Protein AF-A0A419F6Q0-F1 (afdb_monomer_lite)

pLDDT: mean 76.28, std 15.0, range [39.88, 94.94]

Radius of gyration: 23.3 Å; chains: 1; bounding box: 43×56×60 Å

Secondary structure (DSSP, 8-state):
-TTTHHHH--BTTBTTHHHHHHHTT-SSPP-SHHHHHHHHHHHHHHHHHHHHHHHHHHH-HHHHHHHHHHHHHHHHHT-EEEEETTEEEEESSS-PPTT-----HHHHHTS-GGGGSSTTHHHHHHHHHHHH--S-SEEEHHHHHHHHHHHHHHHHHHS--THHHHHHHHHHHHHHHHHHHHHHHHIIIIITTTSS-HHHHHHHHHHHHHHHHHHHTTS--S-HHHHHHHH-TT--HHHHHHHTHHHHHHHHHHHHHHHHHHHHH--

Structure (mmCIF, N/CA/C/O backbone):
data_AF-A0A419F6Q0-F1
#
_entry.id   AF-A0A419F6Q0-F1
#
loop_
_atom_site.group_PDB
_atom_site.id
_atom_site.type_symbol
_atom_site.label_atom_id
_atom_site.label_alt_id
_atom_site.label_comp_id
_atom_site.label_asym_id
_atom_site.label_entity_id
_atom_site.label_seq_id
_atom_site.pdbx_PDB_ins_code
_atom_site.Cartn_x
_atom_site.Cartn_y
_atom_site.Cartn_z
_atom_site.occupancy
_atom_site.B_iso_or_equiv
_atom_site.auth_seq_id
_atom_site.auth_comp_id
_atom_site.auth_asym_id
_atom_site.auth_atom_id
_atom_site.pdbx_PDB_model_num
ATOM 1 N N . MET A 1 1 ? -8.912 18.536 -10.324 1.00 47.75 1 MET A N 1
ATOM 2 C CA . MET A 1 1 ? -7.907 19.511 -9.829 1.00 47.75 1 MET A CA 1
ATOM 3 C C . MET A 1 1 ? -7.440 19.226 -8.400 1.00 47.75 1 MET A C 1
ATOM 5 O O . MET A 1 1 ? -6.265 19.433 -8.135 1.00 47.75 1 MET A O 1
ATOM 9 N N . GLU A 1 2 ? -8.282 18.692 -7.506 1.00 56.75 2 GLU A N 1
ATOM 10 C CA . GLU A 1 2 ? -7.993 18.537 -6.061 1.00 56.75 2 GLU A CA 1
ATOM 11 C C . GLU A 1 2 ? -6.750 17.708 -5.672 1.00 56.75 2 GLU A C 1
ATOM 13 O O . GLU A 1 2 ? -6.236 17.864 -4.570 1.00 56.75 2 GLU A O 1
ATOM 18 N N . ILE A 1 3 ? -6.225 16.857 -6.558 1.00 56.00 3 ILE A N 1
ATOM 19 C CA . ILE A 1 3 ? -5.051 16.000 -6.292 1.00 56.00 3 ILE A CA 1
ATOM 20 C C . ILE A 1 3 ? -3.742 16.806 -6.261 1.00 56.00 3 ILE A C 1
ATOM 22 O O . ILE A 1 3 ? -2.818 16.521 -5.493 1.00 56.00 3 ILE A O 1
ATOM 26 N N . VAL A 1 4 ? -3.665 17.838 -7.099 1.00 60.12 4 VAL A N 1
ATOM 27 C CA . VAL A 1 4 ? -2.448 18.628 -7.306 1.00 60.12 4 VAL A CA 1
ATOM 28 C C . VAL A 1 4 ? -2.512 19.940 -6.528 1.00 60.12 4 VAL A C 1
ATOM 30 O O . VAL A 1 4 ? -1.482 20.417 -6.056 1.00 60.12 4 VAL A O 1
ATOM 33 N N . THR A 1 5 ? -3.718 20.470 -6.292 1.00 67.06 5 THR A N 1
ATOM 34 C CA . THR A 1 5 ? -3.964 21.691 -5.509 1.00 67.06 5 THR A CA 1
ATOM 35 C C . THR A 1 5 ? -3.147 21.752 -4.208 1.00 67.06 5 THR A C 1
ATOM 37 O O . THR A 1 5 ? -2.497 22.769 -3.978 1.00 67.06 5 THR A O 1
ATOM 40 N N . PRO A 1 6 ? -3.015 20.677 -3.400 1.00 71.38 6 PRO A N 1
ATOM 41 C CA . PRO A 1 6 ? -2.228 20.710 -2.169 1.00 71.38 6 PRO A CA 1
ATOM 42 C C . PRO A 1 6 ? -0.710 20.882 -2.348 1.00 71.38 6 PRO A C 1
ATOM 44 O O . PRO A 1 6 ? -0.007 20.940 -1.342 1.00 71.38 6 PRO A O 1
ATOM 47 N N . LEU A 1 7 ? -0.157 20.872 -3.569 1.00 65.38 7 LEU A N 1
ATOM 48 C CA . LEU A 1 7 ? 1.223 21.322 -3.835 1.00 65.38 7 LEU A CA 1
ATOM 49 C C . LEU A 1 7 ? 1.351 22.844 -3.759 1.00 65.38 7 LEU A C 1
ATOM 51 O O . LEU A 1 7 ? 2.401 23.347 -3.370 1.00 65.38 7 LEU A O 1
ATOM 55 N N . PHE A 1 8 ? 0.281 23.546 -4.120 1.00 75.38 8 PHE A N 1
ATOM 56 C CA . PHE A 1 8 ? 0.276 24.985 -4.350 1.00 75.38 8 PHE A CA 1
ATOM 57 C C . PHE A 1 8 ? -0.452 25.771 -3.252 1.00 75.38 8 PHE A C 1
ATOM 59 O O . PHE A 1 8 ? -0.473 26.996 -3.287 1.00 75.38 8 PHE A O 1
ATOM 66 N N . LEU A 1 9 ? -1.031 25.078 -2.266 1.00 71.44 9 LEU A N 1
ATOM 67 C CA . LEU A 1 9 ? -1.721 25.701 -1.139 1.00 71.44 9 LEU A CA 1
ATOM 68 C C . LEU A 1 9 ? -0.753 26.183 -0.058 1.00 71.44 9 LEU A C 1
ATOM 70 O O . LEU A 1 9 ? 0.258 25.547 0.249 1.00 71.44 9 LEU A O 1
ATOM 74 N N . GLU A 1 10 ? -1.127 27.296 0.557 1.00 64.94 10 GLU A N 1
ATOM 75 C CA . GLU A 1 10 ? -0.496 27.835 1.752 1.00 64.94 10 GLU A CA 1
ATOM 76 C C . GLU A 1 10 ? -0.951 27.056 2.993 1.00 64.94 10 GLU A C 1
ATOM 78 O O . GLU A 1 10 ? -2.134 26.748 3.154 1.00 64.94 10 GLU A O 1
ATOM 83 N N . ARG A 1 11 ? -0.011 26.725 3.883 1.00 59.53 11 ARG A N 1
ATOM 84 C CA . ARG A 1 11 ? -0.308 26.148 5.201 1.00 59.53 11 ARG A CA 1
ATOM 85 C C . ARG A 1 11 ? 0.471 26.906 6.264 1.00 59.53 11 ARG A C 1
ATOM 87 O O . ARG A 1 11 ? 1.662 27.129 6.106 1.00 59.53 11 ARG A O 1
ATOM 94 N N . ASN A 1 12 ? -0.197 27.277 7.355 1.00 60.34 12 ASN A N 1
ATOM 95 C CA . ASN A 1 12 ? 0.422 27.919 8.522 1.00 60.34 12 ASN A CA 1
ATOM 96 C C . ASN A 1 12 ? 1.278 29.159 8.172 1.00 60.34 12 ASN A C 1
ATOM 98 O O . ASN A 1 12 ? 2.363 29.338 8.721 1.00 60.34 12 ASN A O 1
ATOM 102 N N . GLY A 1 13 ? 0.820 29.984 7.222 1.00 68.12 13 GLY A N 1
ATOM 103 C CA . GLY A 1 13 ? 1.533 31.187 6.768 1.00 68.12 13 GLY A CA 1
ATOM 104 C C . GLY A 1 13 ? 2.747 30.923 5.868 1.00 68.12 13 GLY A C 1
ATOM 105 O O . GLY A 1 13 ? 3.502 31.848 5.571 1.00 68.12 13 GLY A O 1
ATOM 106 N N . ARG A 1 14 ? 2.975 29.671 5.446 1.00 62.03 14 ARG A N 1
ATOM 107 C CA . ARG A 1 14 ? 4.052 29.299 4.524 1.00 62.03 14 ARG A CA 1
ATOM 108 C C . ARG A 1 14 ? 3.482 28.808 3.203 1.00 62.03 14 ARG A C 1
ATOM 110 O O . ARG A 1 14 ? 2.791 27.786 3.117 1.00 62.03 14 ARG A O 1
ATOM 117 N N . LYS A 1 15 ? 3.768 29.564 2.145 1.00 70.38 15 LYS A N 1
ATOM 118 C CA . LYS A 1 15 ? 3.383 29.208 0.779 1.00 70.38 15 LYS A CA 1
ATOM 119 C C . LYS A 1 15 ? 4.284 28.094 0.261 1.00 70.38 15 LYS A C 1
ATOM 121 O O . LYS A 1 15 ? 5.499 28.152 0.414 1.00 70.38 15 LYS A O 1
ATOM 126 N N . TYR A 1 16 ? 3.673 27.109 -0.394 1.00 74.69 16 TYR A N 1
ATOM 127 C CA . TYR A 1 16 ? 4.375 26.072 -1.157 1.00 74.69 16 TYR A CA 1
ATOM 128 C C . TYR A 1 16 ? 5.267 25.127 -0.336 1.00 74.69 16 TYR A C 1
ATOM 130 O O . TYR A 1 16 ? 6.146 24.485 -0.903 1.00 74.69 16 TYR A O 1
ATOM 138 N N . ASP A 1 17 ? 5.020 24.964 0.969 1.00 73.56 17 ASP A N 1
ATOM 139 C CA . ASP A 1 17 ? 5.834 24.123 1.869 1.00 73.56 17 ASP A CA 1
ATOM 140 C C . ASP A 1 17 ? 6.139 22.725 1.300 1.00 73.56 17 ASP A C 1
ATOM 142 O O . ASP A 1 17 ? 7.258 22.222 1.385 1.00 73.56 17 ASP A O 1
ATOM 146 N N . ARG A 1 18 ? 5.145 22.086 0.673 1.00 69.00 18 ARG A N 1
ATOM 147 C CA . ARG A 1 18 ? 5.295 20.745 0.085 1.00 69.00 18 ARG A CA 1
ATOM 148 C C . ARG A 1 18 ? 6.109 20.739 -1.206 1.00 69.00 18 ARG A C 1
ATOM 150 O O . ARG A 1 18 ? 6.786 19.751 -1.474 1.00 69.00 18 ARG A O 1
ATOM 157 N N . LEU A 1 19 ? 6.012 21.802 -1.998 1.00 74.88 19 LEU A N 1
ATOM 158 C CA . LEU A 1 19 ? 6.797 21.971 -3.216 1.00 74.88 19 LEU A CA 1
ATOM 159 C C . LEU A 1 19 ? 8.259 22.254 -2.859 1.00 74.88 19 LEU A C 1
ATOM 161 O O . LEU A 1 19 ? 9.147 21.612 -3.405 1.00 74.88 19 LEU A O 1
ATOM 165 N N . LEU A 1 20 ? 8.497 23.126 -1.874 1.00 77.06 20 LEU A N 1
ATOM 166 C CA . LEU A 1 20 ? 9.828 23.449 -1.355 1.00 77.06 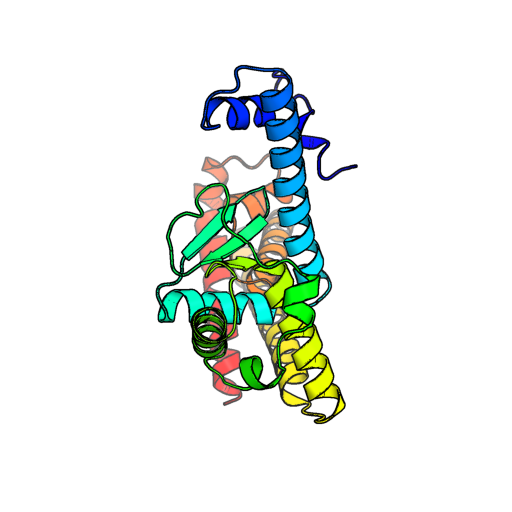20 LEU A CA 1
ATOM 167 C C . LEU A 1 20 ? 10.508 22.230 -0.725 1.00 77.06 20 LEU A C 1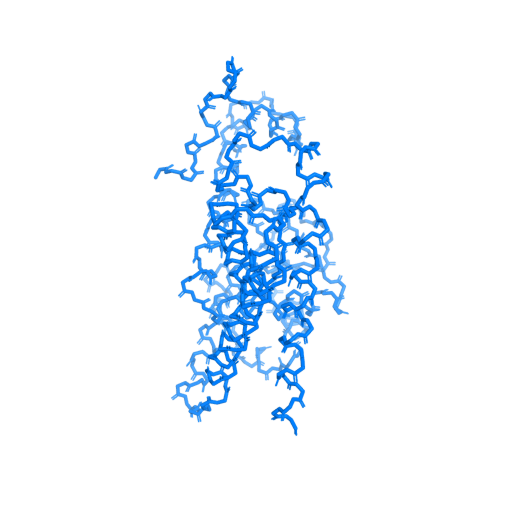
ATOM 169 O O . LEU A 1 20 ? 11.679 21.970 -0.982 1.00 77.06 20 LEU A O 1
ATOM 173 N N . ALA A 1 21 ? 9.770 21.430 0.049 1.00 75.25 21 ALA A N 1
ATOM 174 C CA . ALA A 1 21 ? 10.302 20.195 0.618 1.00 75.25 21 ALA A CA 1
ATOM 175 C C . ALA A 1 21 ? 10.695 19.160 -0.452 1.00 75.25 21 ALA A C 1
ATOM 177 O O . ALA A 1 21 ? 11.651 18.416 -0.245 1.00 75.25 21 ALA A O 1
ATOM 178 N N . ALA A 1 22 ? 9.963 19.095 -1.571 1.00 72.12 22 ALA A N 1
ATOM 179 C CA . ALA A 1 22 ? 10.295 18.222 -2.696 1.00 72.12 22 ALA A CA 1
ATOM 180 C C . ALA A 1 22 ? 11.480 18.765 -3.506 1.00 72.12 22 ALA A C 1
ATOM 182 O O . ALA A 1 22 ? 12.372 18.001 -3.850 1.00 72.12 22 ALA A O 1
ATOM 183 N N . TYR A 1 23 ? 11.514 20.079 -3.739 1.00 76.88 23 TYR A N 1
ATOM 184 C CA . TYR A 1 23 ? 12.601 20.778 -4.422 1.00 76.88 23 TYR A CA 1
ATOM 185 C C . TYR A 1 23 ? 13.939 20.578 -3.700 1.00 76.88 23 TYR A C 1
ATOM 187 O O . TYR A 1 23 ? 14.916 20.160 -4.307 1.00 76.88 23 TYR A O 1
ATOM 195 N N . ASN A 1 24 ? 13.964 20.774 -2.378 1.00 76.56 24 ASN A N 1
ATOM 196 C CA . ASN A 1 24 ? 15.182 20.648 -1.569 1.00 76.56 24 ASN A CA 1
ATOM 197 C C . ASN A 1 24 ? 15.736 19.215 -1.490 1.00 76.56 24 ASN A C 1
ATOM 199 O O . ASN A 1 24 ? 16.864 19.026 -1.048 1.00 76.56 24 ASN A O 1
ATOM 203 N N . LYS A 1 25 ? 14.935 18.207 -1.850 1.00 73.31 25 LYS A N 1
ATOM 204 C CA . LYS A 1 25 ? 15.322 16.788 -1.855 1.00 73.31 25 LYS A CA 1
ATOM 205 C C . LYS A 1 25 ? 15.540 16.241 -3.268 1.00 73.31 25 LYS A C 1
ATOM 207 O O . LYS A 1 25 ? 15.772 15.045 -3.414 1.00 73.31 25 LYS A O 1
ATOM 212 N N . TRP A 1 26 ? 15.373 17.074 -4.294 1.00 66.62 26 TRP A N 1
ATOM 213 C CA . TRP A 1 26 ? 15.456 16.651 -5.683 1.00 66.62 26 TRP A CA 1
ATOM 214 C C . TRP A 1 26 ? 16.912 16.567 -6.134 1.00 66.62 26 TRP A C 1
ATOM 216 O O . TRP A 1 26 ? 17.678 17.514 -5.961 1.00 66.62 26 TRP A O 1
ATOM 226 N N . GLU A 1 27 ? 17.271 15.444 -6.751 1.00 59.44 27 GLU A N 1
ATOM 227 C CA . GLU A 1 27 ? 18.583 15.230 -7.351 1.00 59.44 27 GLU A CA 1
ATOM 228 C C . GLU A 1 27 ? 18.425 14.767 -8.808 1.00 59.44 27 GLU A C 1
ATOM 230 O O . GLU A 1 27 ? 17.616 13.870 -9.072 1.00 59.44 27 GLU A O 1
ATOM 235 N N . PRO A 1 28 ? 19.190 15.338 -9.759 1.00 63.62 28 PRO A N 1
ATOM 236 C CA . PRO A 1 28 ? 20.186 16.407 -9.590 1.00 63.62 28 PRO A CA 1
ATOM 237 C C . PRO A 1 28 ? 19.554 17.794 -9.331 1.00 63.62 28 PRO A C 1
ATOM 239 O O . PRO A 1 28 ? 18.377 17.993 -9.639 1.00 63.62 28 PRO A O 1
ATOM 242 N N . PRO A 1 29 ? 20.312 18.762 -8.774 1.00 75.62 29 PRO A N 1
ATOM 243 C CA . PRO A 1 29 ? 19.799 20.100 -8.494 1.00 75.62 29 PRO A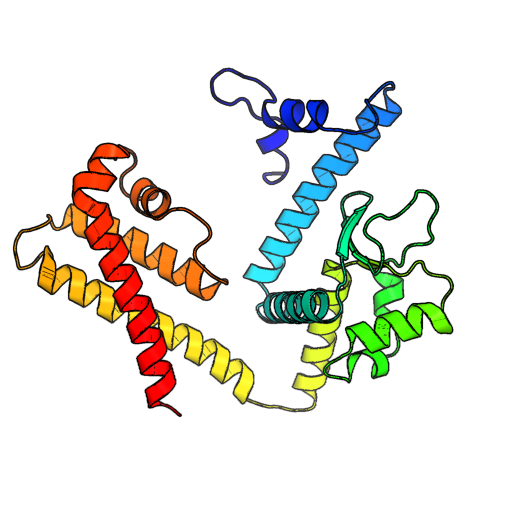 CA 1
ATOM 244 C C . PRO A 1 29 ? 19.296 20.793 -9.765 1.00 75.62 29 PRO A C 1
ATOM 246 O O . PRO A 1 29 ? 19.908 20.720 -10.829 1.00 75.62 29 PRO A O 1
ATOM 249 N N . ILE A 1 30 ? 18.166 21.482 -9.631 1.00 80.00 30 ILE A N 1
ATOM 250 C CA . ILE A 1 30 ? 17.472 22.154 -10.732 1.00 80.00 30 ILE A CA 1
ATOM 251 C C . ILE A 1 30 ? 18.250 23.416 -11.104 1.00 80.00 30 ILE A C 1
ATOM 253 O O . ILE A 1 30 ? 18.375 24.331 -10.292 1.00 80.00 30 ILE A O 1
ATOM 257 N N . SER A 1 31 ? 18.770 23.460 -12.330 1.00 81.75 31 SER A N 1
ATOM 258 C CA . SER A 1 31 ? 19.666 24.533 -12.785 1.00 81.75 31 SER A CA 1
ATOM 259 C C . SER A 1 31 ? 19.089 25.376 -13.924 1.00 81.75 31 SER A C 1
ATOM 261 O O . SER A 1 31 ? 19.561 26.481 -14.186 1.00 81.75 31 SER A O 1
ATOM 263 N N . SER A 1 32 ? 18.043 24.879 -14.587 1.00 80.94 32 SER A N 1
ATOM 264 C CA . SER A 1 32 ? 17.432 25.506 -15.756 1.00 80.94 32 SER A CA 1
ATOM 265 C C . SER A 1 32 ? 15.901 25.485 -15.706 1.00 80.94 32 SER A C 1
ATOM 267 O O . SER A 1 32 ? 15.282 24.709 -14.976 1.00 80.94 32 SER A O 1
ATOM 269 N N . ASN A 1 33 ? 15.269 26.317 -16.539 1.00 64.50 33 ASN A N 1
ATOM 270 C CA . ASN A 1 33 ? 13.810 26.319 -16.692 1.00 64.50 33 ASN A CA 1
ATOM 271 C C . ASN A 1 33 ? 13.277 24.979 -17.227 1.00 64.50 33 ASN A C 1
ATOM 273 O O . ASN A 1 33 ? 12.180 24.568 -16.852 1.00 64.50 33 ASN A O 1
ATOM 277 N N . SER A 1 34 ? 14.047 24.280 -18.066 1.00 56.81 34 SER A N 1
ATOM 278 C CA . SER A 1 34 ? 13.709 22.927 -18.520 1.00 56.81 34 SER A CA 1
ATOM 279 C C . SER A 1 34 ? 13.743 21.916 -17.375 1.00 56.81 34 SER A C 1
ATOM 281 O O . SER A 1 34 ? 12.815 21.117 -17.261 1.00 56.81 34 SER A O 1
ATOM 283 N N . ASP A 1 35 ? 14.740 21.994 -16.487 1.00 59.28 35 ASP A N 1
ATOM 284 C CA . ASP A 1 35 ? 14.831 21.126 -15.304 1.00 59.28 35 ASP A CA 1
ATOM 285 C C . ASP A 1 35 ? 13.666 21.384 -14.344 1.00 59.28 35 ASP A C 1
ATOM 287 O O . ASP A 1 35 ? 13.086 20.449 -13.795 1.00 59.28 35 ASP A O 1
ATOM 291 N N . ALA A 1 36 ? 13.288 22.654 -14.168 1.00 72.44 36 ALA A N 1
ATOM 292 C CA . ALA A 1 36 ? 12.177 23.047 -13.309 1.00 72.44 36 ALA A CA 1
ATOM 293 C C . ALA A 1 36 ? 10.832 22.543 -13.853 1.00 72.44 36 ALA A C 1
ATOM 295 O O . ALA A 1 36 ? 10.010 22.024 -13.095 1.00 72.44 36 ALA A O 1
ATOM 296 N N . LEU A 1 37 ? 10.618 22.652 -15.169 1.00 66.12 37 LEU A N 1
ATOM 297 C CA . LEU A 1 37 ? 9.425 22.128 -15.832 1.00 66.12 37 LEU A CA 1
ATOM 298 C C . LEU A 1 37 ? 9.362 20.600 -15.732 1.00 66.12 37 LEU A C 1
ATOM 300 O O . LEU A 1 37 ? 8.314 20.045 -15.402 1.00 66.12 37 LEU A O 1
ATOM 304 N N . PHE A 1 38 ? 10.491 19.926 -15.954 1.00 64.31 38 PHE A N 1
ATOM 305 C CA . PHE A 1 38 ? 10.606 18.482 -15.798 1.00 64.31 38 PHE A CA 1
ATOM 306 C C . PHE A 1 38 ? 10.302 18.047 -14.359 1.00 64.31 38 PHE A C 1
ATOM 308 O O . PHE A 1 38 ? 9.449 17.187 -14.154 1.00 64.31 38 PHE A O 1
ATOM 315 N N . PHE A 1 39 ? 10.908 18.687 -13.358 1.00 74.25 39 PHE A N 1
ATOM 316 C CA . PHE A 1 39 ? 10.628 18.452 -11.939 1.00 74.25 39 PHE A CA 1
ATOM 317 C C . PHE A 1 39 ? 9.140 18.614 -11.600 1.00 74.25 39 PHE A C 1
ATOM 319 O O . PHE A 1 39 ? 8.555 17.752 -10.942 1.00 74.25 39 PHE A O 1
ATOM 326 N N . LEU A 1 40 ? 8.506 19.697 -12.060 1.00 69.81 40 LEU A N 1
ATOM 327 C CA . LEU A 1 40 ? 7.088 19.944 -11.804 1.00 69.81 40 LEU A CA 1
ATOM 328 C C . LEU A 1 40 ? 6.207 18.876 -12.449 1.00 69.81 40 LEU A C 1
ATOM 330 O O . LEU A 1 40 ? 5.329 18.333 -11.778 1.00 69.81 40 LEU A O 1
ATOM 334 N N . HIS A 1 41 ? 6.461 18.532 -13.714 1.00 64.19 41 HIS A N 1
ATOM 335 C CA . HIS A 1 41 ? 5.758 17.442 -14.387 1.00 64.19 41 HIS A CA 1
ATOM 336 C C . HIS A 1 41 ? 5.911 16.130 -13.619 1.00 64.19 41 HIS A C 1
ATOM 338 O O . HIS A 1 41 ? 4.913 15.471 -13.344 1.00 64.19 41 HIS A O 1
ATOM 344 N N . GLN A 1 42 ? 7.126 15.799 -13.184 1.00 61.59 42 GLN A N 1
ATOM 345 C CA . GLN A 1 42 ? 7.414 14.603 -12.398 1.00 61.59 42 GLN A CA 1
ATOM 346 C C . GLN A 1 42 ? 6.656 14.581 -11.067 1.00 61.59 42 GLN A C 1
ATOM 348 O O . GLN A 1 42 ? 6.013 13.590 -10.727 1.00 61.59 42 GLN A O 1
ATOM 353 N N . LEU A 1 43 ? 6.653 15.688 -10.328 1.00 64.38 43 LEU A N 1
ATOM 354 C CA . LEU A 1 43 ? 5.978 15.784 -9.036 1.00 64.38 43 LEU A CA 1
ATOM 355 C C . LEU A 1 43 ? 4.451 15.665 -9.157 1.00 64.38 43 LEU A C 1
ATOM 357 O O . LEU A 1 43 ? 3.802 15.008 -8.334 1.00 64.38 43 LEU A O 1
ATOM 361 N N . ILE A 1 44 ? 3.878 16.290 -10.187 1.00 63.59 44 ILE A N 1
ATOM 362 C CA . ILE A 1 44 ? 2.452 16.197 -10.515 1.00 63.59 44 ILE A CA 1
ATOM 363 C C . ILE A 1 44 ? 2.103 14.761 -10.909 1.00 63.59 44 ILE A C 1
ATOM 365 O O . ILE A 1 44 ? 1.115 14.212 -10.414 1.00 63.59 44 ILE A O 1
ATOM 369 N N . PHE A 1 45 ? 2.931 14.132 -11.742 1.00 58.66 45 PHE A N 1
ATOM 370 C CA . PHE A 1 45 ? 2.717 12.770 -12.215 1.00 58.66 45 PHE A CA 1
ATOM 371 C C . PHE A 1 45 ? 2.782 11.757 -11.067 1.00 58.66 45 PHE A C 1
ATOM 373 O O . PHE A 1 45 ? 1.848 10.982 -10.903 1.00 58.66 45 PHE A O 1
ATOM 380 N N . ILE A 1 46 ? 3.783 11.851 -10.181 1.00 57.69 46 ILE A N 1
ATOM 381 C CA . ILE A 1 46 ? 3.918 10.996 -8.985 1.00 57.69 46 ILE A CA 1
ATOM 382 C C . ILE A 1 46 ? 2.666 11.053 -8.110 1.00 57.69 46 ILE A C 1
ATOM 384 O O . ILE A 1 46 ? 2.190 10.025 -7.624 1.00 57.69 46 ILE A O 1
ATOM 388 N N . ARG A 1 47 ? 2.128 12.256 -7.872 1.00 61.12 47 ARG A N 1
ATOM 389 C CA . ARG A 1 47 ? 0.903 12.400 -7.075 1.00 61.12 47 ARG A CA 1
ATOM 390 C C . ARG A 1 47 ? -0.308 11.845 -7.796 1.00 61.12 47 ARG A C 1
ATOM 392 O O . ARG A 1 47 ? -1.136 11.210 -7.153 1.00 61.12 47 ARG A O 1
ATOM 399 N N . THR A 1 48 ? -0.404 12.070 -9.097 1.00 56.81 48 THR A N 1
ATOM 400 C CA . THR A 1 48 ? -1.520 11.571 -9.899 1.00 56.81 48 THR A CA 1
ATOM 401 C C . THR A 1 48 ? -1.513 10.046 -9.937 1.00 56.81 48 THR A C 1
ATOM 403 O O . THR A 1 48 ? -2.535 9.452 -9.625 1.00 56.81 48 THR A O 1
ATOM 406 N N . GLU A 1 49 ? -0.360 9.415 -10.164 1.00 58.47 49 GLU A N 1
ATOM 407 C CA . GLU A 1 49 ? -0.162 7.961 -10.093 1.00 58.47 49 GLU A CA 1
ATOM 408 C C . GLU A 1 49 ? -0.499 7.398 -8.709 1.00 58.47 49 GLU A C 1
ATOM 410 O O . GLU A 1 49 ? -1.256 6.442 -8.591 1.00 58.47 49 GLU A O 1
ATOM 415 N N . HIS A 1 50 ? -0.005 8.016 -7.632 1.00 55.72 50 HIS A N 1
ATOM 416 C CA . HIS A 1 50 ? -0.309 7.566 -6.268 1.00 55.72 50 HIS A CA 1
ATOM 417 C C . HIS A 1 50 ? -1.803 7.650 -5.941 1.00 55.72 50 HIS A C 1
ATOM 419 O O . HIS A 1 50 ? -2.359 6.765 -5.291 1.00 55.72 50 HIS A O 1
ATOM 425 N N . HIS A 1 51 ? -2.465 8.719 -6.384 1.00 56.50 51 HIS A N 1
ATOM 426 C CA . HIS A 1 51 ? -3.907 8.864 -6.234 1.00 56.50 51 HIS A CA 1
ATOM 427 C C . HIS A 1 51 ? -4.684 7.919 -7.155 1.00 56.50 51 HIS A C 1
ATOM 429 O O . HIS A 1 51 ? -5.727 7.432 -6.735 1.00 56.50 51 HIS A O 1
ATOM 435 N N . LEU A 1 52 ? -4.173 7.616 -8.350 1.00 55.28 52 LEU A N 1
ATOM 436 C CA . LEU A 1 52 ? -4.752 6.653 -9.281 1.00 55.28 52 LEU A CA 1
ATOM 437 C C . LEU A 1 52 ? -4.690 5.237 -8.705 1.00 55.28 52 LEU A C 1
ATOM 439 O O . LEU A 1 52 ? -5.729 4.597 -8.625 1.00 55.28 52 LEU A O 1
ATOM 443 N N . SER A 1 53 ? -3.538 4.780 -8.201 1.00 53.75 53 SER A N 1
ATOM 444 C CA . SER A 1 53 ? -3.423 3.476 -7.528 1.00 53.75 53 SER A CA 1
ATOM 445 C C . SER A 1 53 ? -4.383 3.365 -6.341 1.00 53.75 53 SER A C 1
ATOM 447 O O . SER A 1 53 ? -5.019 2.333 -6.155 1.00 53.75 53 SER A O 1
ATOM 449 N N . LYS A 1 54 ? -4.522 4.438 -5.548 1.00 53.38 54 LYS A N 1
ATOM 450 C CA . LYS A 1 54 ? -5.457 4.480 -4.413 1.00 53.38 54 LYS A CA 1
ATOM 451 C C . LYS A 1 54 ? -6.921 4.509 -4.836 1.00 53.38 54 LYS A C 1
ATOM 453 O O . LYS A 1 54 ? -7.751 3.914 -4.162 1.00 53.38 54 LYS A O 1
ATOM 458 N N . ALA A 1 55 ? -7.251 5.235 -5.899 1.00 45.00 55 ALA A N 1
ATOM 459 C CA . ALA A 1 55 ? -8.603 5.270 -6.435 1.00 45.00 55 ALA A CA 1
ATOM 460 C C . ALA A 1 55 ? -8.968 3.898 -7.012 1.00 45.00 55 ALA A C 1
ATOM 462 O O . ALA A 1 55 ? -9.993 3.348 -6.637 1.00 45.00 55 ALA A O 1
ATOM 463 N N . LEU A 1 56 ? -8.098 3.314 -7.836 1.00 50.16 56 LEU A N 1
ATOM 464 C CA . LEU A 1 56 ? -8.305 1.999 -8.436 1.00 50.16 56 LEU A CA 1
ATOM 465 C C . LEU A 1 56 ? -8.466 0.904 -7.380 1.00 50.16 56 LEU A C 1
ATOM 467 O O . LEU A 1 56 ? -9.428 0.162 -7.470 1.00 50.16 56 LEU A O 1
ATOM 471 N N . GLY A 1 57 ? -7.635 0.866 -6.331 1.00 45.66 57 GLY A N 1
ATOM 472 C CA . GLY A 1 57 ? -7.825 -0.096 -5.233 1.00 45.66 57 GLY A CA 1
ATOM 473 C C . GLY A 1 57 ? -9.169 0.056 -4.511 1.00 45.66 57 GLY A C 1
ATOM 474 O O . GLY A 1 57 ? -9.823 -0.929 -4.201 1.00 45.66 57 GLY A O 1
ATOM 475 N N . ARG A 1 58 ? -9.651 1.293 -4.323 1.00 51.19 58 ARG A N 1
ATOM 476 C CA . ARG A 1 58 ? -10.965 1.548 -3.703 1.00 51.19 58 ARG A CA 1
ATOM 477 C C . ARG A 1 58 ? -12.148 1.138 -4.578 1.00 51.19 58 ARG A C 1
ATOM 479 O O . ARG A 1 58 ? -13.211 0.835 -4.043 1.00 51.19 58 ARG A O 1
ATOM 486 N N . PHE A 1 59 ? -11.997 1.203 -5.899 1.00 43.19 59 PHE A N 1
ATOM 487 C CA . PHE A 1 59 ? -13.070 0.901 -6.851 1.00 43.19 59 PHE A CA 1
ATOM 488 C C . PHE A 1 59 ? -13.027 -0.541 -7.368 1.00 43.19 59 PHE A C 1
ATOM 490 O O . PHE A 1 59 ? -14.066 -1.053 -7.776 1.00 43.19 59 PHE A O 1
ATOM 497 N N . ASP A 1 60 ? -11.868 -1.195 -7.323 1.00 58.19 60 ASP A N 1
ATOM 498 C CA . ASP A 1 60 ? -11.647 -2.533 -7.858 1.00 58.19 60 ASP A CA 1
ATOM 499 C C . ASP A 1 60 ? -10.861 -3.407 -6.857 1.00 58.19 60 ASP A C 1
ATOM 501 O O . ASP A 1 60 ? -9.629 -3.344 -6.788 1.00 58.19 60 ASP A O 1
ATOM 505 N N . PRO A 1 61 ? -11.558 -4.259 -6.084 1.00 65.88 61 PRO A N 1
ATOM 506 C CA . PRO A 1 61 ? -10.917 -5.191 -5.159 1.00 65.88 61 PRO A CA 1
ATOM 507 C C . PRO A 1 61 ? -9.943 -6.166 -5.838 1.00 65.88 61 PRO A C 1
ATOM 509 O O . PRO A 1 61 ? -8.989 -6.613 -5.204 1.00 65.88 61 PRO A O 1
ATOM 512 N N . GLN A 1 62 ? -10.144 -6.499 -7.120 1.00 67.81 62 GLN A N 1
ATOM 513 C CA . GLN A 1 62 ? -9.245 -7.405 -7.843 1.00 67.81 62 GLN A CA 1
ATOM 514 C C . GLN A 1 62 ? -7.899 -6.742 -8.129 1.00 67.81 62 GLN A C 1
ATOM 516 O O . GLN A 1 62 ? -6.860 -7.397 -8.056 1.00 67.81 62 GLN A O 1
ATOM 521 N N . TYR A 1 63 ? -7.908 -5.431 -8.366 1.00 72.06 63 TYR A N 1
ATOM 522 C CA . TYR A 1 63 ? -6.693 -4.638 -8.503 1.00 72.06 63 TYR A CA 1
ATOM 523 C C . TYR A 1 63 ? -5.874 -4.604 -7.206 1.00 72.06 63 TYR A C 1
ATOM 525 O O . TYR A 1 63 ? -4.645 -4.701 -7.239 1.00 72.06 63 TYR A O 1
ATOM 533 N N . GLU A 1 64 ? -6.536 -4.508 -6.052 1.00 71.19 64 GLU A N 1
ATOM 534 C CA . GLU A 1 64 ? -5.861 -4.550 -4.753 1.00 71.19 64 GLU A CA 1
ATOM 535 C C . GLU A 1 64 ? -5.264 -5.934 -4.454 1.00 71.19 64 GLU A C 1
ATOM 537 O O . GLU A 1 64 ? -4.107 -6.026 -4.032 1.00 71.19 64 GLU A O 1
ATOM 542 N N . ILE A 1 65 ? -6.004 -7.008 -4.752 1.00 74.94 65 ILE A N 1
ATOM 543 C CA . ILE A 1 65 ? -5.507 -8.389 -4.649 1.00 74.94 65 ILE A CA 1
ATOM 544 C C . ILE A 1 65 ? -4.285 -8.584 -5.553 1.00 74.94 65 ILE A C 1
ATOM 546 O O . ILE A 1 65 ? -3.255 -9.072 -5.085 1.00 74.94 65 ILE A O 1
ATOM 550 N N . ALA A 1 66 ? -4.358 -8.135 -6.809 1.00 79.94 66 ALA A N 1
ATOM 551 C CA . ALA A 1 66 ? -3.243 -8.213 -7.747 1.00 79.94 66 ALA A CA 1
ATOM 552 C C . ALA A 1 66 ? -2.009 -7.463 -7.221 1.00 79.94 66 ALA A C 1
ATOM 554 O O . ALA A 1 66 ? -0.903 -7.997 -7.242 1.00 79.94 66 ALA A O 1
ATOM 555 N N . LEU A 1 67 ? -2.176 -6.250 -6.681 1.00 81.19 67 LEU A N 1
ATOM 556 C CA . LEU A 1 67 ? -1.064 -5.514 -6.071 1.00 81.19 67 LEU A CA 1
ATOM 557 C C . LEU A 1 67 ? -0.457 -6.256 -4.879 1.00 81.19 67 LEU A C 1
ATOM 559 O O . LEU A 1 67 ? 0.764 -6.243 -4.723 1.00 81.19 67 LEU A O 1
ATOM 563 N N . LYS A 1 68 ? -1.278 -6.880 -4.030 1.00 78.31 68 LYS A N 1
ATOM 564 C CA . LYS A 1 68 ? -0.795 -7.654 -2.882 1.00 78.31 68 LYS A CA 1
ATOM 565 C C . LYS A 1 68 ? 0.027 -8.862 -3.335 1.00 78.31 68 LYS A C 1
ATOM 567 O O . LYS A 1 68 ? 1.158 -9.003 -2.879 1.00 78.31 68 LYS A O 1
ATOM 572 N N . GLN A 1 69 ? -0.488 -9.642 -4.284 1.00 82.19 69 GLN A N 1
ATOM 573 C CA . GLN A 1 69 ? 0.207 -10.800 -4.859 1.00 82.19 69 GLN A CA 1
ATOM 574 C C . GLN A 1 69 ? 1.547 -10.407 -5.488 1.00 82.19 69 GLN A C 1
ATOM 576 O O . GLN A 1 69 ? 2.578 -11.007 -5.189 1.00 82.19 69 GLN A O 1
ATOM 581 N N . ILE A 1 70 ? 1.553 -9.340 -6.295 1.00 85.44 70 ILE A N 1
ATOM 582 C CA . ILE A 1 70 ? 2.780 -8.792 -6.878 1.00 85.44 70 ILE A CA 1
ATOM 583 C C . ILE A 1 70 ? 3.793 -8.459 -5.774 1.00 85.44 70 ILE A C 1
ATOM 585 O O . ILE A 1 70 ? 4.972 -8.780 -5.881 1.00 85.44 70 ILE A O 1
ATOM 589 N N . ASN A 1 71 ? 3.350 -7.794 -4.705 1.00 83.19 71 ASN A N 1
ATOM 590 C CA . ASN A 1 71 ? 4.242 -7.373 -3.628 1.00 83.19 71 ASN A CA 1
ATOM 591 C C . ASN A 1 71 ? 4.855 -8.554 -2.873 1.00 83.19 71 ASN A C 1
ATOM 593 O O . ASN A 1 71 ? 6.025 -8.480 -2.505 1.00 83.19 71 ASN A O 1
ATOM 597 N N . GLU A 1 72 ? 4.076 -9.607 -2.639 1.00 79.81 72 GLU A N 1
ATOM 598 C CA . GLU A 1 72 ? 4.536 -10.830 -1.981 1.00 79.81 72 GLU A CA 1
ATOM 599 C C . GLU A 1 72 ? 5.606 -11.531 -2.824 1.00 79.81 72 GLU A C 1
ATOM 601 O O . GLU A 1 72 ? 6.693 -11.809 -2.312 1.00 79.81 72 GLU A O 1
ATOM 606 N N . GLN A 1 73 ? 5.367 -11.701 -4.127 1.00 83.75 73 GLN A N 1
ATOM 607 C CA . GLN A 1 73 ? 6.360 -12.288 -5.031 1.00 83.75 73 GLN A CA 1
ATOM 608 C C . GLN A 1 73 ? 7.611 -11.418 -5.176 1.00 83.75 73 GLN A C 1
ATOM 610 O O . GLN A 1 73 ? 8.718 -11.946 -5.204 1.00 83.75 73 GLN A O 1
ATOM 615 N N . CYS A 1 74 ? 7.482 -10.086 -5.198 1.00 82.25 74 CYS A N 1
ATOM 616 C CA . CYS A 1 74 ? 8.652 -9.205 -5.199 1.00 82.25 74 CYS A CA 1
ATOM 617 C C . CYS A 1 74 ? 9.563 -9.460 -3.992 1.00 82.25 74 CYS A C 1
ATOM 619 O O . CYS A 1 74 ? 10.780 -9.460 -4.141 1.00 82.25 74 CYS A O 1
ATOM 621 N N . ILE A 1 75 ? 8.988 -9.682 -2.805 1.00 78.25 75 ILE A N 1
ATOM 622 C CA . ILE A 1 75 ? 9.765 -9.991 -1.598 1.00 78.25 75 ILE A CA 1
ATOM 623 C C . ILE A 1 75 ? 10.436 -11.361 -1.734 1.00 78.25 75 ILE A C 1
ATOM 625 O O . ILE A 1 75 ? 11.618 -11.485 -1.423 1.00 78.25 75 ILE A O 1
ATOM 629 N N . GLN A 1 76 ? 9.703 -12.369 -2.212 1.00 79.50 76 GLN A N 1
ATOM 630 C CA . GLN A 1 76 ? 10.214 -13.734 -2.382 1.00 79.50 76 GLN A CA 1
ATOM 631 C C . GLN A 1 76 ? 11.362 -13.811 -3.397 1.00 79.50 76 GLN A C 1
ATOM 633 O O . GLN A 1 76 ? 12.353 -14.492 -3.151 1.00 79.50 76 GLN A O 1
ATOM 638 N N . LEU A 1 77 ? 11.246 -13.079 -4.506 1.00 84.31 77 LEU A N 1
ATOM 639 C CA . LEU A 1 77 ? 12.212 -13.067 -5.606 1.00 84.31 77 LEU A CA 1
ATOM 640 C C . LEU A 1 77 ? 13.325 -12.018 -5.433 1.00 84.31 77 LEU A C 1
ATOM 642 O O . LEU A 1 77 ? 14.215 -11.925 -6.274 1.00 84.31 77 LEU A O 1
ATOM 646 N N . GLY A 1 78 ? 13.288 -11.207 -4.370 1.00 83.31 78 GLY A N 1
ATOM 647 C CA . GLY A 1 78 ? 14.279 -10.150 -4.136 1.00 83.31 78 GLY A CA 1
ATOM 648 C C . GLY A 1 78 ? 14.222 -9.000 -5.151 1.00 83.31 78 GLY A C 1
ATOM 649 O O . GLY A 1 78 ? 15.241 -8.373 -5.429 1.00 83.31 78 GLY A O 1
ATOM 650 N N . LEU A 1 79 ? 13.044 -8.721 -5.712 1.00 89.38 79 LEU A N 1
ATOM 651 C CA . LEU A 1 79 ? 12.831 -7.656 -6.692 1.00 89.38 79 LEU A CA 1
ATOM 652 C C . LEU A 1 79 ? 12.658 -6.290 -6.018 1.00 89.38 79 LEU A C 1
ATOM 654 O O . LEU A 1 79 ? 12.092 -6.150 -4.930 1.00 89.38 79 LEU A O 1
ATOM 658 N N . TYR A 1 80 ? 13.071 -5.245 -6.724 1.00 85.56 80 TYR A N 1
ATOM 659 C CA . TYR A 1 80 ? 13.035 -3.869 -6.253 1.00 85.56 80 TYR A CA 1
ATOM 660 C C . TYR A 1 80 ? 11.852 -3.097 -6.823 1.00 85.56 80 TYR A C 1
ATOM 662 O O . TYR A 1 80 ? 11.538 -3.168 -8.010 1.00 85.56 80 TYR A O 1
ATOM 670 N N . LYS A 1 81 ? 11.237 -2.264 -5.979 1.00 86.12 81 LYS A N 1
ATOM 671 C CA . LYS A 1 81 ? 10.315 -1.219 -6.434 1.00 86.12 81 LYS A CA 1
ATOM 672 C C . LYS A 1 81 ? 11.086 0.062 -6.693 1.00 86.12 81 LYS A C 1
ATOM 674 O O . LYS A 1 81 ? 11.471 0.760 -5.755 1.00 86.12 81 LYS A O 1
ATOM 679 N N . VAL A 1 82 ? 11.273 0.389 -7.962 1.00 82.75 82 VAL A N 1
ATOM 680 C CA . VAL A 1 82 ? 12.060 1.543 -8.395 1.00 82.75 82 VAL A CA 1
ATOM 681 C C . VAL A 1 82 ? 11.140 2.605 -8.967 1.00 82.75 82 VAL A C 1
ATOM 683 O O . VAL A 1 82 ? 10.259 2.324 -9.776 1.00 82.75 82 VAL A O 1
ATOM 686 N N . ARG A 1 83 ? 11.337 3.858 -8.552 1.00 77.81 83 ARG A N 1
ATOM 687 C CA . ARG A 1 83 ? 10.644 4.996 -9.158 1.00 77.81 83 ARG A CA 1
ATOM 688 C C . ARG A 1 83 ? 11.496 5.574 -10.273 1.00 77.81 83 ARG A C 1
ATOM 690 O O . ARG A 1 83 ? 12.632 5.969 -10.033 1.00 77.81 83 ARG A O 1
ATOM 697 N N . TYR A 1 84 ? 10.919 5.666 -11.463 1.00 79.25 84 TYR A N 1
ATOM 698 C CA . TYR A 1 84 ? 11.565 6.272 -12.618 1.00 79.25 84 TYR A CA 1
ATOM 699 C C . TYR A 1 84 ? 10.532 7.033 -13.444 1.00 79.25 84 TYR A C 1
ATOM 701 O O . TYR A 1 84 ? 9.439 6.529 -13.695 1.00 79.25 84 TYR A O 1
ATOM 709 N N . LEU A 1 85 ? 10.852 8.280 -13.796 1.00 75.00 85 LEU A N 1
ATOM 710 C CA . LEU A 1 85 ? 9.959 9.196 -14.520 1.00 75.00 85 LEU A CA 1
ATOM 711 C C . LEU A 1 85 ? 8.529 9.270 -13.952 1.00 75.00 85 LEU A C 1
ATOM 713 O O . LEU A 1 85 ? 7.558 9.450 -14.681 1.00 75.00 85 LEU A O 1
ATOM 717 N N . GLY A 1 86 ? 8.415 9.171 -12.626 1.00 61.91 86 GLY A N 1
ATOM 718 C CA . GLY A 1 86 ? 7.170 9.384 -11.897 1.00 61.91 86 GLY A CA 1
ATOM 719 C C . GLY A 1 86 ? 6.281 8.149 -11.804 1.00 61.91 86 GLY A C 1
ATOM 720 O O . GLY A 1 86 ? 5.279 8.176 -11.093 1.00 61.91 86 GLY A O 1
ATOM 721 N N . GLN A 1 87 ? 6.698 7.053 -12.432 1.00 75.56 87 GLN A N 1
ATOM 722 C CA . GLN A 1 87 ? 6.038 5.761 -12.401 1.00 75.56 87 GLN A CA 1
ATOM 723 C C . GLN A 1 87 ? 6.806 4.785 -11.502 1.00 75.56 87 GLN A C 1
ATOM 725 O O . GLN A 1 87 ? 8.023 4.889 -11.320 1.00 75.56 87 GLN A O 1
ATOM 730 N N . CYS A 1 88 ? 6.074 3.863 -10.878 1.00 81.81 88 CYS A N 1
ATOM 731 C CA . CYS A 1 88 ? 6.651 2.792 -10.074 1.00 81.81 88 CYS A CA 1
ATO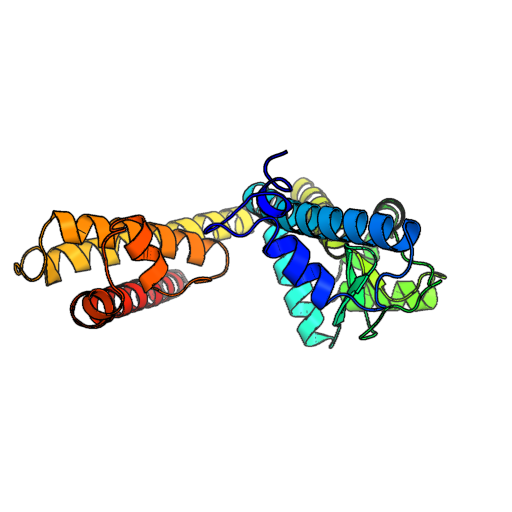M 732 C C . CYS A 1 88 ? 6.847 1.551 -10.945 1.00 81.81 88 CYS A C 1
ATOM 734 O O . CYS A 1 88 ? 5.893 1.083 -11.571 1.00 81.81 88 CYS A O 1
ATOM 736 N N . TYR A 1 89 ? 8.061 1.018 -10.946 1.00 89.50 89 TYR A N 1
ATOM 737 C CA . TYR A 1 89 ? 8.443 -0.197 -11.645 1.00 89.50 89 TYR A CA 1
ATOM 738 C C . TYR A 1 89 ? 8.837 -1.278 -10.645 1.00 89.50 89 TYR A C 1
ATOM 740 O O . TYR A 1 89 ? 9.398 -0.979 -9.593 1.00 89.50 89 TYR A O 1
ATOM 748 N N . ILE A 1 90 ? 8.569 -2.528 -10.994 1.00 93.38 90 ILE A N 1
ATOM 749 C CA . ILE A 1 90 ? 9.202 -3.706 -10.399 1.00 93.38 90 ILE A CA 1
ATOM 750 C C . ILE A 1 90 ? 10.430 -4.002 -11.244 1.00 93.38 90 ILE A C 1
ATOM 752 O O . ILE A 1 90 ? 10.308 -4.019 -12.463 1.00 93.38 90 ILE A O 1
ATOM 756 N N . SER A 1 91 ? 11.590 -4.205 -10.636 1.00 91.81 91 SER A N 1
ATOM 757 C CA . SER A 1 91 ? 12.866 -4.318 -11.341 1.00 91.81 91 SER A CA 1
ATOM 758 C C . SER A 1 91 ? 13.794 -5.291 -10.627 1.00 91.81 91 SER A C 1
ATOM 760 O O . SER A 1 91 ? 13.797 -5.353 -9.401 1.00 91.81 91 SER A O 1
ATOM 762 N N . GLU A 1 92 ? 14.629 -6.003 -11.378 1.00 89.62 92 GLU A N 1
ATOM 763 C CA . GLU A 1 92 ? 15.723 -6.803 -10.800 1.00 89.62 92 GLU A CA 1
ATOM 764 C C . GLU A 1 92 ? 16.873 -5.931 -10.277 1.00 89.62 92 GLU A C 1
ATOM 766 O O . GLU A 1 92 ? 17.713 -6.378 -9.502 1.00 89.62 92 GLU A O 1
ATOM 771 N N . PHE A 1 93 ? 16.898 -4.662 -10.680 1.00 89.50 93 PHE A N 1
ATOM 772 C CA . PHE A 1 93 ? 17.914 -3.689 -10.301 1.00 89.50 93 PHE A CA 1
ATOM 773 C C . PHE A 1 93 ? 17.336 -2.618 -9.380 1.00 89.50 93 PHE A C 1
ATOM 775 O O . PHE A 1 93 ? 16.210 -2.167 -9.584 1.00 89.50 93 PHE A O 1
ATOM 782 N N . GLU A 1 94 ? 18.143 -2.129 -8.438 1.00 84.44 94 GLU A N 1
ATOM 783 C CA . GLU A 1 94 ? 17.776 -1.064 -7.489 1.00 84.44 94 GLU A CA 1
ATOM 784 C C . GLU A 1 94 ? 17.500 0.294 -8.143 1.00 84.44 94 GLU A C 1
ATOM 786 O O . GLU A 1 94 ? 16.869 1.171 -7.545 1.00 84.44 94 GLU A O 1
ATOM 791 N N . ARG A 1 95 ? 18.017 0.507 -9.356 1.00 82.62 95 ARG A N 1
ATOM 792 C CA . ARG A 1 95 ? 17.925 1.773 -10.085 1.00 82.62 95 ARG A CA 1
ATOM 793 C C . ARG A 1 95 ? 17.775 1.518 -11.577 1.00 82.62 95 ARG A C 1
ATOM 795 O O . ARG A 1 95 ? 18.378 0.599 -12.121 1.00 82.62 95 ARG A O 1
ATOM 802 N N . ILE A 1 96 ? 17.015 2.390 -12.232 1.00 85.25 96 ILE A N 1
ATOM 803 C CA . ILE A 1 96 ? 16.886 2.434 -13.688 1.00 85.25 96 ILE A CA 1
ATOM 804 C C . ILE A 1 96 ? 17.756 3.583 -14.192 1.00 85.25 96 ILE A C 1
ATOM 806 O O . ILE A 1 96 ? 17.535 4.743 -13.835 1.00 85.25 96 ILE A O 1
ATOM 810 N N . SER A 1 97 ? 18.759 3.260 -15.007 1.00 84.44 97 SER A N 1
ATOM 811 C CA . SER A 1 97 ? 19.630 4.266 -15.616 1.00 84.44 97 SER A CA 1
ATOM 812 C C . SER A 1 97 ? 18.902 5.043 -16.723 1.00 84.44 97 SER A C 1
ATOM 814 O O . SER A 1 97 ? 18.016 4.498 -17.385 1.00 84.44 97 SER A O 1
ATOM 816 N N . PRO A 1 98 ? 19.271 6.308 -16.982 1.00 81.62 98 PRO A N 1
ATOM 817 C CA . PRO A 1 98 ? 18.779 7.036 -18.148 1.00 81.62 98 PRO A CA 1
ATOM 818 C C . PRO A 1 98 ? 19.067 6.300 -19.464 1.00 81.62 98 PRO A C 1
ATOM 820 O O . PRO A 1 98 ? 20.124 5.693 -19.619 1.00 81.62 98 PRO A O 1
ATOM 823 N N . GLY A 1 99 ? 18.130 6.372 -20.414 1.00 82.44 99 GLY A N 1
ATOM 824 C CA . GLY A 1 99 ? 18.275 5.776 -21.750 1.00 82.44 99 GLY A CA 1
ATOM 825 C C . GLY A 1 99 ? 17.889 4.296 -21.859 1.00 82.44 99 GLY A C 1
ATOM 826 O O . GLY A 1 99 ? 17.958 3.743 -22.952 1.00 82.44 99 GLY A O 1
ATOM 827 N N . GLN A 1 100 ? 17.457 3.658 -20.766 1.00 88.69 100 GLN A N 1
ATOM 828 C CA . GLN A 1 100 ? 16.948 2.286 -20.809 1.00 88.69 100 GLN A CA 1
ATOM 829 C C . GLN A 1 100 ? 15.617 2.204 -21.567 1.00 88.69 100 GLN A C 1
ATOM 831 O O . GLN A 1 100 ? 14.737 3.052 -21.396 1.00 88.69 100 GLN A O 1
ATOM 836 N N . LYS A 1 101 ? 15.452 1.159 -22.387 1.00 91.00 101 LYS A N 1
ATOM 837 C CA . LYS A 1 101 ? 14.196 0.891 -23.094 1.00 91.00 101 LYS A CA 1
ATOM 838 C C . LYS A 1 101 ? 13.199 0.265 -22.122 1.00 91.00 101 LYS A C 1
ATOM 840 O O . LYS A 1 101 ? 13.274 -0.924 -21.830 1.00 91.00 101 LYS A O 1
ATOM 845 N N . LEU A 1 102 ? 12.284 1.073 -21.597 1.00 90.75 102 LEU A N 1
ATOM 846 C CA . LEU A 1 102 ? 11.269 0.616 -20.650 1.00 90.75 102 LEU A CA 1
ATOM 847 C C . LEU A 1 102 ? 10.017 0.128 -21.367 1.00 90.75 102 LEU A C 1
ATOM 849 O O . LEU A 1 102 ? 9.610 0.682 -22.389 1.00 90.75 102 LEU A O 1
ATOM 853 N N . MET A 1 103 ? 9.413 -0.914 -20.805 1.00 88.25 103 MET A N 1
ATOM 854 C CA . MET A 1 103 ? 8.127 -1.412 -21.261 1.00 88.25 103 MET A CA 1
ATOM 855 C C . MET A 1 103 ? 7.024 -0.443 -20.838 1.00 88.25 103 MET A C 1
ATOM 857 O O . MET A 1 103 ? 6.918 -0.089 -19.664 1.00 88.25 103 MET A O 1
ATOM 861 N N . ASP A 1 104 ? 6.198 -0.026 -21.792 1.00 82.50 104 ASP A N 1
ATOM 862 C CA . ASP A 1 104 ? 4.997 0.753 -21.516 1.00 82.50 104 ASP A CA 1
ATOM 863 C C . ASP A 1 104 ? 3.779 -0.157 -21.281 1.00 82.50 104 ASP A C 1
ATOM 865 O O . ASP A 1 104 ? 3.841 -1.388 -21.362 1.00 82.50 104 ASP A O 1
ATOM 869 N N . ARG A 1 105 ? 2.647 0.469 -20.960 1.00 78.50 105 ARG A N 1
ATOM 870 C CA . ARG A 1 105 ? 1.395 -0.240 -20.701 1.00 78.50 105 ARG A CA 1
ATOM 871 C C . ARG A 1 105 ? 0.911 -1.033 -21.916 1.00 78.50 105 ARG A C 1
ATOM 873 O O . ARG A 1 105 ? 0.486 -2.172 -21.749 1.00 78.50 105 ARG A O 1
ATOM 880 N N . ASP A 1 106 ? 0.944 -0.443 -23.105 1.00 77.25 106 ASP A N 1
ATOM 881 C CA . ASP A 1 106 ? 0.362 -1.052 -24.304 1.00 77.25 106 ASP A CA 1
ATOM 882 C C . ASP A 1 106 ? 1.144 -2.304 -24.707 1.00 77.25 106 ASP A C 1
ATOM 884 O O . ASP A 1 106 ? 0.563 -3.313 -25.109 1.00 77.25 106 ASP A O 1
ATOM 888 N N . LYS A 1 107 ? 2.468 -2.269 -24.535 1.00 85.69 107 LYS A N 1
ATOM 889 C CA . LYS A 1 107 ? 3.360 -3.406 -24.768 1.00 85.69 107 LYS A CA 1
ATOM 890 C C . LYS A 1 107 ? 3.193 -4.498 -23.728 1.00 85.69 107 LYS A C 1
ATOM 892 O O . LYS A 1 107 ? 3.181 -5.671 -24.090 1.00 85.69 107 LYS A O 1
ATOM 897 N N . LEU A 1 108 ? 2.982 -4.131 -22.469 1.00 87.81 108 LEU A N 1
ATOM 898 C CA . LEU A 1 108 ? 2.660 -5.097 -21.425 1.00 87.81 108 LEU A CA 1
ATOM 899 C C . LEU A 1 108 ? 1.319 -5.808 -21.682 1.00 87.81 108 LEU A C 1
ATOM 901 O O . LEU A 1 108 ? 1.205 -7.011 -21.461 1.00 87.81 108 LEU A O 1
ATOM 905 N N . GLU A 1 109 ? 0.305 -5.102 -22.191 1.00 80.00 109 GLU A N 1
ATOM 906 C CA . GLU A 1 109 ? -0.989 -5.712 -22.538 1.00 80.00 109 GLU A CA 1
ATOM 907 C C . GLU A 1 109 ? -0.892 -6.709 -23.713 1.00 80.00 109 GLU A C 1
ATOM 909 O O . GLU A 1 109 ? -1.751 -7.585 -23.837 1.00 80.00 109 GLU A O 1
ATOM 914 N N . GLN A 1 110 ? 0.160 -6.616 -24.535 1.00 83.25 110 GLN A N 1
ATOM 915 C CA . GLN A 1 110 ? 0.441 -7.514 -25.665 1.00 83.25 110 GLN A CA 1
ATOM 916 C C . GLN A 1 110 ? 1.216 -8.778 -25.265 1.00 83.25 110 GLN A C 1
ATOM 918 O O . GLN A 1 110 ? 1.399 -9.658 -26.105 1.00 83.25 110 GLN A O 1
ATOM 923 N N . LEU A 1 111 ? 1.675 -8.883 -24.013 1.00 86.31 111 LEU A N 1
ATOM 924 C CA . LEU A 1 111 ? 2.429 -10.048 -23.563 1.00 86.31 111 LEU A CA 1
ATOM 925 C C . LEU A 1 111 ? 1.579 -11.332 -23.606 1.00 86.31 111 LEU A C 1
ATOM 927 O O . LEU A 1 111 ? 0.381 -11.279 -23.276 1.00 86.31 111 LEU A O 1
ATOM 931 N N . PRO A 1 112 ? 2.194 -12.478 -23.974 1.00 84.94 112 PRO A N 1
ATOM 932 C CA . PRO A 1 112 ? 1.539 -13.780 -23.976 1.00 84.94 112 PRO A CA 1
ATOM 933 C C . PRO A 1 112 ? 0.852 -14.088 -22.648 1.00 84.94 112 PRO A C 1
ATOM 935 O O . PRO A 1 112 ? 1.399 -13.841 -21.574 1.00 84.94 112 PRO A O 1
ATOM 938 N N . TYR A 1 113 ? -0.351 -14.652 -22.732 1.00 79.38 113 TYR A N 1
ATOM 939 C CA . TYR A 1 113 ? -1.136 -15.030 -21.559 1.00 79.38 113 TYR A CA 1
ATOM 940 C C . TYR A 1 113 ? -0.420 -16.077 -20.694 1.00 79.38 113 TYR A C 1
ATOM 942 O O . TYR A 1 113 ? -0.450 -15.978 -19.471 1.00 79.38 113 TYR A O 1
ATOM 950 N N . ASP A 1 114 ? 0.279 -17.020 -21.329 1.00 81.50 114 ASP A N 1
ATOM 951 C CA . ASP A 1 114 ? 0.924 -18.160 -20.665 1.00 81.50 114 ASP A CA 1
ATOM 952 C C . ASP A 1 114 ? 1.973 -17.748 -19.623 1.00 81.50 114 ASP A C 1
ATOM 954 O O . ASP A 1 114 ? 2.193 -18.469 -18.655 1.00 81.50 114 ASP A O 1
ATOM 958 N N . ILE A 1 115 ? 2.558 -16.552 -19.762 1.00 86.62 115 ILE A N 1
ATOM 959 C CA . ILE A 1 115 ? 3.494 -15.974 -18.784 1.00 86.62 115 ILE A CA 1
ATOM 960 C C . ILE A 1 115 ? 2.822 -15.778 -17.416 1.00 86.62 115 ILE A C 1
ATOM 962 O O . ILE A 1 115 ? 3.479 -15.863 -16.382 1.00 86.62 115 ILE A O 1
ATOM 966 N N . PHE A 1 116 ? 1.516 -15.506 -17.412 1.00 84.56 116 PHE A N 1
ATOM 967 C CA . PHE A 1 116 ? 0.737 -15.149 -16.226 1.00 84.56 116 PHE A CA 1
ATOM 968 C C . PHE A 1 116 ? -0.063 -16.316 -15.645 1.00 84.56 116 PHE A C 1
ATOM 970 O O . PHE A 1 116 ? -0.847 -16.110 -14.724 1.00 84.56 116 PHE A O 1
ATOM 977 N N . ASN A 1 117 ? 0.100 -17.520 -16.194 1.00 75.50 117 ASN A N 1
ATOM 978 C CA . ASN A 1 117 ? -0.715 -18.681 -15.843 1.00 75.50 117 ASN A CA 1
ATOM 979 C C . ASN A 1 117 ? -0.130 -19.508 -14.679 1.00 75.50 117 ASN A C 1
ATOM 981 O O . ASN A 1 117 ? -0.710 -20.522 -14.303 1.00 75.50 117 ASN A O 1
ATOM 985 N N . ASP A 1 118 ? 1.020 -19.091 -14.144 1.00 75.25 118 ASP A N 1
ATOM 986 C CA . ASP A 1 118 ? 1.734 -19.729 -13.034 1.00 75.25 118 ASP A CA 1
ATOM 987 C C . ASP A 1 118 ? 1.622 -18.873 -11.760 1.00 75.25 118 ASP A C 1
ATOM 989 O O . ASP A 1 118 ? 1.631 -17.638 -11.815 1.00 75.25 118 ASP A O 1
ATOM 993 N N . ASP A 1 119 ? 1.591 -19.535 -10.605 1.00 73.12 119 ASP A N 1
ATOM 994 C CA . ASP A 1 119 ? 1.689 -18.921 -9.283 1.00 73.12 119 ASP A CA 1
ATOM 995 C C . ASP A 1 119 ? 2.980 -18.101 -9.123 1.00 73.12 119 ASP A C 1
ATOM 997 O O . ASP A 1 119 ? 2.991 -17.153 -8.344 1.00 73.12 119 ASP A O 1
ATOM 1001 N N . ASN A 1 120 ? 4.038 -18.398 -9.892 1.00 84.38 120 ASN A N 1
ATOM 1002 C CA . ASN A 1 120 ? 5.293 -17.630 -9.946 1.00 84.38 120 ASN A CA 1
ATOM 1003 C C . ASN A 1 120 ? 5.424 -16.755 -11.209 1.00 84.38 120 ASN A C 1
ATOM 1005 O O . ASN A 1 120 ? 6.516 -16.588 -11.757 1.00 84.38 120 ASN A O 1
ATOM 1009 N N . TYR A 1 121 ? 4.325 -16.168 -11.694 1.00 88.62 121 TYR A N 1
ATOM 1010 C CA . TYR A 1 121 ? 4.324 -15.385 -12.937 1.00 88.62 121 TYR A CA 1
ATOM 1011 C C . TYR A 1 121 ? 5.369 -14.260 -13.005 1.00 88.62 121 TYR A C 1
ATOM 1013 O O . TYR A 1 121 ? 5.778 -13.907 -14.110 1.00 88.62 121 TYR A O 1
ATOM 1021 N N . LEU A 1 122 ? 5.816 -13.663 -11.888 1.00 91.94 122 LEU A N 1
ATOM 1022 C CA . LEU A 1 122 ? 6.887 -12.661 -11.948 1.00 91.94 122 LEU A CA 1
ATOM 1023 C C . LEU A 1 122 ? 8.206 -13.279 -12.419 1.00 91.94 122 LEU A C 1
ATOM 1025 O O . LEU A 1 122 ? 8.888 -12.675 -13.242 1.00 91.94 122 LEU A O 1
ATOM 1029 N N . GLU A 1 123 ? 8.555 -14.479 -11.961 1.00 91.75 123 GLU A N 1
ATOM 1030 C CA . GLU A 1 123 ? 9.767 -15.172 -12.406 1.00 91.75 123 GLU A CA 1
ATOM 1031 C C . GLU A 1 123 ? 9.694 -15.492 -13.905 1.00 91.75 123 GLU A C 1
ATOM 1033 O O . GLU A 1 123 ? 10.619 -15.180 -14.662 1.00 91.75 123 GLU A O 1
ATOM 1038 N N . SER A 1 124 ? 8.553 -16.016 -14.354 1.00 91.81 124 SER A N 1
ATOM 1039 C CA . SER A 1 124 ? 8.266 -16.281 -15.768 1.00 91.81 124 SER A CA 1
ATOM 1040 C C . SER A 1 124 ? 8.317 -15.006 -16.612 1.00 91.81 124 SER A C 1
ATOM 1042 O O . SER A 1 124 ? 8.909 -14.991 -17.692 1.00 91.81 124 SER A O 1
ATOM 1044 N N . LEU A 1 125 ? 7.767 -13.902 -16.102 1.00 94.00 125 LEU A N 1
ATOM 1045 C CA . LEU A 1 125 ? 7.787 -12.598 -16.755 1.00 94.00 125 LEU A CA 1
ATOM 1046 C C . LEU A 1 125 ? 9.212 -12.069 -16.910 1.00 94.00 125 LEU A C 1
ATOM 1048 O O . LEU A 1 125 ? 9.599 -11.685 -18.010 1.00 94.00 125 LEU A O 1
ATOM 1052 N N . PHE A 1 126 ? 10.012 -12.061 -15.844 1.00 94.19 126 PHE A N 1
ATOM 1053 C CA . PHE A 1 126 ? 11.393 -11.583 -15.921 1.00 94.19 126 PHE A CA 1
ATOM 1054 C C . PHE A 1 126 ? 12.276 -12.499 -16.774 1.00 94.19 126 PHE A C 1
ATOM 1056 O O . PHE A 1 126 ? 13.143 -12.008 -17.500 1.00 94.19 126 PHE A O 1
ATOM 1063 N N . THR A 1 127 ? 12.009 -13.805 -16.775 1.00 93.19 127 THR A N 1
ATOM 1064 C CA . THR A 1 127 ? 12.654 -14.759 -17.686 1.00 93.19 127 THR A CA 1
ATOM 1065 C C . THR A 1 127 ? 12.320 -14.438 -19.141 1.00 93.19 127 THR A C 1
ATOM 1067 O O . THR A 1 127 ? 13.230 -14.329 -19.967 1.00 93.19 127 THR A O 1
ATOM 1070 N N . TYR A 1 128 ? 11.044 -14.200 -19.453 1.00 93.25 128 TYR A N 1
ATOM 1071 C CA . TYR A 1 128 ? 10.597 -13.804 -20.788 1.00 93.25 128 TYR A CA 1
ATOM 1072 C C . TYR A 1 128 ? 11.222 -12.475 -21.226 1.00 93.25 128 TYR A C 1
ATOM 1074 O O . TYR A 1 128 ? 11.731 -12.364 -22.336 1.00 93.25 128 TYR A O 1
ATOM 1082 N N . LEU A 1 129 ? 11.271 -11.471 -20.344 1.00 92.38 129 LEU A N 1
ATOM 1083 C CA . LEU A 1 129 ? 11.887 -10.179 -20.663 1.00 92.38 129 LEU A CA 1
ATOM 1084 C C . LEU A 1 129 ? 13.363 -10.314 -21.047 1.00 92.38 129 LEU A C 1
ATOM 1086 O O . LEU A 1 129 ? 13.809 -9.622 -21.959 1.00 92.38 129 LEU A O 1
ATOM 1090 N N . LYS A 1 130 ? 14.110 -11.196 -20.373 1.00 92.62 130 LYS A N 1
ATOM 1091 C CA . LYS A 1 130 ? 15.532 -11.455 -20.657 1.00 92.62 130 LYS A CA 1
ATOM 1092 C C . LYS A 1 130 ? 15.767 -12.231 -21.949 1.00 92.62 130 LYS A C 1
ATOM 1094 O O . LYS A 1 130 ? 16.794 -12.023 -22.585 1.00 92.62 130 LYS A O 1
ATOM 1099 N N . SER A 1 131 ? 14.881 -13.170 -22.271 1.00 92.12 131 SER A N 1
ATOM 1100 C CA . SER A 1 131 ? 15.080 -14.125 -23.369 1.00 92.12 131 SER A CA 1
ATOM 1101 C C . SER A 1 131 ? 14.439 -13.674 -24.679 1.00 92.12 131 SER A C 1
ATOM 1103 O O . SER A 1 131 ? 15.038 -13.851 -25.734 1.00 92.12 131 SER A O 1
ATOM 1105 N N . GLU A 1 132 ? 13.270 -13.041 -24.610 1.00 90.75 132 GLU A N 1
ATOM 1106 C CA . GLU A 1 132 ? 12.401 -12.800 -25.767 1.00 90.75 132 GLU A CA 1
ATOM 1107 C C . GLU A 1 132 ? 12.213 -11.309 -26.093 1.00 90.75 132 GLU A C 1
ATOM 1109 O O . GLU A 1 132 ? 11.514 -10.959 -27.047 1.00 90.75 132 GLU A O 1
ATOM 1114 N N . THR A 1 133 ? 12.803 -10.393 -25.314 1.00 91.12 133 THR A N 1
ATOM 1115 C CA . THR A 1 133 ? 12.625 -8.948 -25.522 1.00 91.12 133 THR A CA 1
ATOM 1116 C C . THR A 1 133 ? 13.917 -8.152 -25.387 1.00 91.12 133 THR A C 1
ATOM 1118 O O . THR A 1 133 ? 14.881 -8.590 -24.770 1.00 91.12 133 THR A O 1
ATOM 1121 N N . ASP A 1 134 ? 13.916 -6.936 -25.930 1.00 91.69 134 ASP A N 1
ATOM 1122 C CA . ASP A 1 134 ? 14.986 -5.950 -25.760 1.00 91.69 134 ASP A CA 1
ATOM 1123 C C . ASP A 1 134 ? 14.656 -4.896 -24.685 1.00 91.69 134 ASP A C 1
ATOM 1125 O O . ASP A 1 134 ? 15.322 -3.862 -24.588 1.00 91.69 134 ASP A O 1
ATOM 1129 N N . TYR A 1 135 ? 13.606 -5.131 -23.893 1.00 93.75 135 TYR A N 1
ATOM 1130 C CA . TYR A 1 135 ? 13.236 -4.251 -22.795 1.00 93.75 135 TYR A CA 1
ATOM 1131 C C . TYR A 1 135 ? 14.172 -4.458 -21.607 1.00 93.75 135 TYR A C 1
ATOM 1133 O O . TYR A 1 135 ? 14.587 -5.572 -21.284 1.00 93.75 135 TYR A O 1
ATOM 1141 N N . PHE A 1 136 ? 14.469 -3.363 -20.914 1.00 93.88 136 PHE A N 1
ATOM 1142 C CA . PHE A 1 136 ? 15.113 -3.430 -19.611 1.00 93.88 136 PHE A CA 1
ATOM 1143 C C . PHE A 1 136 ? 14.237 -4.240 -18.647 1.00 93.88 136 PHE A C 1
ATOM 1145 O O . PHE A 1 136 ? 13.009 -4.189 -18.741 1.00 93.88 136 PHE A O 1
ATOM 1152 N N . GLN A 1 137 ? 14.860 -4.961 -17.710 1.00 94.00 137 GLN A N 1
ATOM 1153 C CA . GLN A 1 137 ? 14.183 -5.817 -16.728 1.00 94.00 137 GLN A CA 1
ATOM 1154 C C . GLN A 1 137 ? 13.503 -4.961 -15.651 1.00 94.00 137 GLN A C 1
ATOM 1156 O O . GLN A 1 137 ? 13.849 -5.002 -14.471 1.00 94.00 137 GLN A O 1
ATOM 1161 N N . ALA A 1 138 ? 12.530 -4.161 -16.082 1.00 93.50 138 ALA A N 1
ATOM 1162 C CA . ALA A 1 138 ? 11.659 -3.359 -15.256 1.00 93.50 138 ALA A CA 1
ATOM 1163 C C . ALA A 1 138 ? 10.252 -3.301 -15.860 1.00 93.50 138 ALA A C 1
ATOM 1165 O O . ALA A 1 138 ? 10.069 -2.982 -17.035 1.00 93.50 138 ALA A O 1
ATOM 1166 N N . VAL A 1 139 ? 9.250 -3.552 -15.025 1.00 93.62 139 VAL A N 1
ATOM 1167 C CA . VAL A 1 139 ? 7.845 -3.648 -15.422 1.00 93.62 139 VAL A CA 1
ATOM 1168 C C . VAL A 1 139 ? 7.015 -2.624 -14.656 1.00 93.62 139 VAL A C 1
ATOM 1170 O O . VAL A 1 139 ? 7.135 -2.557 -13.430 1.00 93.62 139 VAL A O 1
ATOM 1173 N N . PRO A 1 140 ? 6.151 -1.832 -15.314 1.00 90.38 140 PRO A N 1
ATOM 1174 C CA . PRO A 1 140 ? 5.343 -0.860 -14.598 1.00 90.38 140 PRO A CA 1
ATOM 1175 C C . PRO A 1 140 ? 4.302 -1.526 -13.689 1.00 90.38 140 PRO A C 1
ATOM 1177 O O . PRO A 1 140 ? 3.396 -2.215 -14.155 1.00 90.38 140 PRO A O 1
ATOM 1180 N N . LEU A 1 141 ? 4.396 -1.261 -12.383 1.00 87.56 141 LEU A N 1
ATOM 1181 C CA . LEU A 1 141 ? 3.625 -1.930 -11.328 1.00 87.56 141 LEU A CA 1
ATOM 1182 C C . LEU A 1 141 ? 2.110 -1.820 -11.539 1.00 87.56 141 LEU A C 1
ATOM 1184 O O . LEU A 1 141 ? 1.398 -2.818 -11.521 1.00 87.56 141 LEU A O 1
ATOM 1188 N N . ASN A 1 142 ? 1.616 -0.598 -11.749 1.00 82.25 142 ASN A N 1
ATOM 1189 C CA . ASN A 1 142 ? 0.182 -0.352 -11.902 1.00 82.25 142 ASN A CA 1
ATOM 1190 C C . ASN A 1 142 ? -0.366 -0.973 -13.198 1.00 82.25 142 ASN A C 1
ATOM 1192 O O . ASN A 1 142 ? -1.482 -1.486 -13.213 1.00 82.25 142 ASN A O 1
ATOM 1196 N N . ALA A 1 143 ? 0.424 -0.960 -14.278 1.00 85.31 143 ALA A N 1
ATOM 1197 C CA . ALA A 1 143 ? 0.039 -1.585 -15.541 1.00 85.31 143 ALA A CA 1
ATOM 1198 C C . ALA A 1 143 ? -0.038 -3.110 -15.395 1.00 85.31 143 ALA A C 1
ATOM 1200 O O . ALA A 1 143 ? -1.000 -3.720 -15.857 1.00 85.31 143 ALA A O 1
ATOM 1201 N N . LEU A 1 144 ? 0.928 -3.707 -14.692 1.00 90.19 144 LEU A N 1
ATOM 1202 C CA . LEU A 1 144 ? 0.927 -5.131 -14.379 1.00 90.19 144 LEU A CA 1
ATOM 1203 C C . LEU A 1 144 ? -0.276 -5.524 -13.515 1.00 90.19 144 LEU A C 1
ATOM 1205 O O . LEU A 1 144 ? -0.985 -6.463 -13.860 1.00 90.19 144 LEU A O 1
ATOM 1209 N N . ALA A 1 145 ? -0.563 -4.775 -12.448 1.00 86.06 145 ALA A N 1
ATOM 1210 C CA . ALA A 1 145 ? -1.719 -5.040 -11.591 1.00 86.06 145 ALA A CA 1
ATOM 1211 C C . ALA A 1 145 ? -3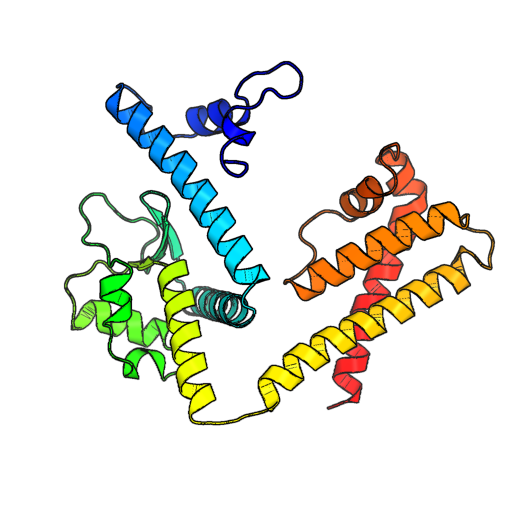.047 -4.964 -12.367 1.00 86.06 145 ALA A C 1
ATOM 1213 O O . ALA A 1 145 ? -3.898 -5.844 -12.234 1.00 86.06 145 ALA A O 1
ATOM 1214 N N . LEU A 1 146 ? -3.207 -3.967 -13.245 1.00 80.69 146 LEU A N 1
ATOM 1215 C CA . LEU A 1 146 ? -4.367 -3.871 -14.139 1.00 80.69 146 LEU A CA 1
ATOM 1216 C C . LEU A 1 146 ? -4.441 -5.038 -15.129 1.00 80.69 146 LEU A C 1
ATOM 1218 O O . LEU A 1 146 ? -5.533 -5.523 -15.426 1.00 80.69 146 LEU A O 1
ATOM 1222 N N . ARG A 1 147 ? -3.300 -5.495 -15.653 1.00 84.69 147 ARG A N 1
ATOM 1223 C CA . ARG A 1 147 ? -3.248 -6.648 -16.554 1.00 84.69 147 ARG A CA 1
ATOM 1224 C C . ARG A 1 147 ? -3.693 -7.916 -15.836 1.00 84.69 147 ARG A C 1
ATOM 1226 O O . ARG A 1 147 ? -4.597 -8.569 -16.340 1.00 84.69 147 ARG A O 1
ATOM 1233 N N . LEU A 1 148 ? -3.143 -8.212 -14.660 1.00 84.75 148 LEU A N 1
ATOM 1234 C CA . LEU A 1 148 ? -3.553 -9.361 -13.845 1.00 84.75 148 LEU A CA 1
ATOM 1235 C C . LEU A 1 148 ? -5.037 -9.304 -13.490 1.00 84.75 148 LEU A C 1
ATOM 1237 O O . LEU A 1 148 ? -5.726 -10.309 -13.594 1.00 84.75 148 LEU A O 1
ATOM 1241 N N . THR A 1 149 ? -5.549 -8.116 -13.161 1.00 79.81 149 THR A N 1
ATOM 1242 C CA . THR A 1 149 ? -6.981 -7.916 -12.904 1.00 79.81 149 THR A CA 1
ATOM 1243 C C . THR A 1 149 ? -7.818 -8.339 -14.109 1.00 79.81 149 THR A C 1
ATOM 1245 O O . THR A 1 149 ? -8.671 -9.209 -13.985 1.00 79.81 149 THR A O 1
ATOM 1248 N N . LYS A 1 150 ? -7.505 -7.816 -15.305 1.00 75.94 150 LYS A N 1
ATOM 1249 C CA . LYS A 1 150 ? -8.187 -8.194 -16.555 1.00 75.94 150 LYS A CA 1
ATOM 1250 C C . LYS A 1 150 ? -8.090 -9.695 -16.843 1.00 75.94 150 LYS A C 1
ATOM 1252 O O . LYS A 1 150 ? -9.069 -10.287 -17.285 1.00 75.94 150 LYS A O 1
ATOM 1257 N N . LEU A 1 151 ? -6.920 -10.299 -16.630 1.00 73.88 151 LEU A N 1
ATOM 1258 C CA . LEU A 1 151 ? -6.705 -11.728 -16.864 1.00 73.88 151 LEU A CA 1
ATOM 1259 C C . LEU A 1 151 ? -7.533 -12.578 -15.897 1.00 73.88 151 LEU A C 1
ATOM 1261 O O . LEU A 1 151 ? -8.239 -13.478 -16.342 1.00 73.88 151 LEU A O 1
ATOM 1265 N N . ASN A 1 152 ? -7.556 -12.218 -14.616 1.00 66.38 152 ASN A N 1
ATOM 1266 C CA . ASN A 1 152 ? -8.386 -12.868 -13.607 1.00 66.38 152 ASN A CA 1
ATOM 1267 C C . ASN A 1 152 ? -9.880 -12.716 -13.918 1.00 66.38 152 ASN A C 1
ATOM 1269 O O . ASN A 1 152 ? -10.620 -13.683 -13.776 1.00 66.38 152 ASN A O 1
ATOM 1273 N N . THR A 1 153 ? -10.329 -11.564 -14.428 1.00 56.69 153 THR A N 1
ATOM 1274 C CA . THR A 1 153 ? -11.716 -11.391 -14.892 1.00 56.69 153 THR A CA 1
ATOM 1275 C C . THR A 1 153 ? -12.040 -12.291 -16.097 1.00 56.69 153 THR A C 1
ATOM 1277 O O . THR A 1 153 ? -13.139 -12.831 -16.189 1.00 56.69 153 THR A O 1
ATOM 1280 N N . VAL A 1 154 ? -11.097 -12.494 -17.027 1.00 52.12 154 VAL A N 1
ATOM 1281 C CA . VAL A 1 154 ? -11.276 -13.385 -18.193 1.00 52.12 154 VAL A CA 1
ATOM 1282 C C . VAL A 1 154 ? -11.297 -14.863 -17.779 1.00 52.12 154 VAL A C 1
ATOM 1284 O O . VAL A 1 154 ? -12.114 -15.622 -18.297 1.00 52.12 154 VAL A O 1
ATOM 1287 N N . VAL A 1 155 ? -10.468 -15.263 -16.811 1.00 48.75 155 VAL A N 1
ATOM 1288 C CA . VAL A 1 155 ? -10.477 -16.616 -16.223 1.00 48.75 155 VAL A CA 1
ATOM 1289 C C . VAL A 1 155 ? -11.771 -16.862 -15.439 1.00 48.75 155 VAL A C 1
ATOM 1291 O O . VAL A 1 155 ? -12.404 -17.898 -15.622 1.00 48.75 155 VAL A O 1
ATOM 1294 N N . GLN A 1 156 ? -12.232 -15.884 -14.655 1.00 39.94 156 GLN A N 1
ATOM 1295 C CA . GLN A 1 156 ? -13.488 -15.949 -13.892 1.00 39.94 156 GLN A CA 1
ATOM 1296 C C . GLN A 1 156 ? -14.744 -15.959 -14.776 1.00 39.94 156 GLN A C 1
ATOM 1298 O O . GLN A 1 156 ? -15.748 -16.562 -14.410 1.00 39.94 156 GLN A O 1
ATOM 1303 N N . ASN A 1 157 ? -14.697 -15.350 -15.965 1.00 40.59 157 ASN A N 1
ATOM 1304 C CA . ASN A 1 157 ? -15.797 -15.434 -16.931 1.00 40.59 157 ASN A CA 1
ATOM 1305 C C . ASN A 1 157 ? -15.895 -16.813 -17.615 1.00 40.59 157 ASN A C 1
ATOM 1307 O O . ASN A 1 157 ? -16.953 -17.146 -18.143 1.00 40.59 157 ASN A O 1
ATOM 1311 N N . ASN A 1 158 ? -14.826 -17.619 -17.583 1.00 40.31 158 ASN A N 1
ATOM 1312 C CA . ASN A 1 158 ? -14.809 -18.992 -18.104 1.00 40.31 158 ASN A CA 1
ATOM 1313 C C . ASN A 1 158 ? -14.920 -20.065 -17.006 1.00 40.31 158 ASN A C 1
ATOM 1315 O O . ASN A 1 158 ? -15.226 -21.218 -17.303 1.00 40.31 158 ASN A O 1
ATOM 1319 N N . ILE A 1 159 ? -14.696 -19.695 -15.745 1.00 40.91 159 ILE A N 1
ATOM 1320 C CA . ILE A 1 159 ? -14.789 -20.568 -14.578 1.00 40.91 159 ILE A CA 1
ATOM 1321 C C . ILE A 1 159 ? -15.526 -19.774 -13.500 1.00 40.91 159 ILE A C 1
ATOM 1323 O O . ILE A 1 159 ? -14.924 -19.000 -12.759 1.00 40.91 159 ILE A O 1
ATOM 1327 N N . ILE A 1 160 ? -16.845 -19.950 -13.405 1.00 40.91 160 ILE A N 1
ATOM 1328 C CA . ILE A 1 160 ? -17.575 -19.525 -12.210 1.00 40.91 160 ILE A CA 1
ATOM 1329 C C . ILE A 1 160 ? -16.990 -20.323 -11.040 1.00 40.91 160 ILE A C 1
ATOM 1331 O O . ILE A 1 160 ? -17.311 -21.496 -10.866 1.00 40.91 160 ILE A O 1
ATOM 1335 N N . SER A 1 161 ? -16.146 -19.693 -10.232 1.00 40.06 161 SER A N 1
ATOM 1336 C CA . SER A 1 161 ? -15.841 -20.154 -8.882 1.00 40.06 161 SER A CA 1
ATOM 1337 C C . SER A 1 161 ? -16.341 -19.092 -7.911 1.00 40.06 161 SER A C 1
ATOM 1339 O O . SER A 1 161 ? -15.724 -18.040 -7.744 1.00 40.06 161 SER A O 1
ATOM 1341 N N . ASN A 1 162 ? -17.486 -19.384 -7.292 1.00 43.97 162 ASN A N 1
ATOM 1342 C CA . ASN A 1 162 ? -18.128 -18.589 -6.243 1.00 43.97 162 ASN A CA 1
ATOM 1343 C C . ASN A 1 162 ? -17.235 -18.376 -5.001 1.00 43.97 162 ASN A C 1
ATOM 1345 O O . ASN A 1 162 ? -17.567 -17.543 -4.164 1.00 43.97 162 ASN A O 1
ATOM 1349 N N . ASP A 1 163 ? -16.103 -19.069 -4.874 1.00 42.09 163 ASP A N 1
ATOM 1350 C CA . ASP A 1 163 ? -15.332 -19.122 -3.628 1.00 42.09 163 ASP A CA 1
ATOM 1351 C C . ASP A 1 163 ? -14.539 -17.842 -3.314 1.00 42.09 163 ASP A C 1
ATOM 1353 O O . ASP A 1 163 ? -14.516 -17.426 -2.163 1.00 42.09 163 ASP A O 1
ATOM 1357 N N . SER A 1 164 ? -13.987 -17.119 -4.295 1.00 45.53 164 SER A N 1
ATOM 1358 C CA . SER A 1 164 ? -13.200 -15.897 -4.014 1.00 45.53 164 SER A CA 1
ATOM 1359 C C . SER A 1 164 ? -14.060 -14.658 -3.719 1.00 45.53 164 SER A C 1
ATOM 1361 O O . SER A 1 164 ? -13.687 -13.800 -2.916 1.00 45.53 164 SER A O 1
ATOM 1363 N N . ILE A 1 165 ? -15.249 -14.567 -4.327 1.00 43.34 165 ILE A N 1
ATOM 1364 C CA . ILE A 1 165 ? -16.252 -13.547 -3.986 1.00 43.34 165 ILE A CA 1
ATOM 1365 C C . ILE A 1 165 ? -16.827 -13.843 -2.598 1.00 43.34 165 ILE A C 1
ATOM 1367 O O . ILE A 1 165 ? -16.960 -12.919 -1.792 1.00 43.34 165 ILE A O 1
ATOM 1371 N N . ASN A 1 166 ? -17.091 -15.118 -2.295 1.00 41.56 166 ASN A N 1
ATOM 1372 C CA . ASN A 1 166 ? -17.518 -15.546 -0.968 1.00 41.56 166 ASN A CA 1
ATOM 1373 C C . ASN A 1 166 ? -16.444 -15.262 0.084 1.00 41.56 166 ASN A C 1
ATOM 1375 O O . ASN A 1 166 ? -16.792 -14.707 1.112 1.00 41.56 166 ASN A O 1
ATOM 1379 N N . GLU A 1 167 ? -15.157 -15.508 -0.169 1.00 46.66 167 GLU A N 1
ATOM 1380 C CA . GLU A 1 167 ? -14.075 -15.208 0.782 1.00 46.66 167 GLU A CA 1
ATOM 1381 C C . GLU A 1 167 ? -13.926 -13.708 1.085 1.00 46.66 167 GLU A C 1
ATOM 1383 O O . GLU A 1 167 ? -13.706 -13.327 2.234 1.00 46.66 167 GLU A O 1
ATOM 1388 N N . VAL A 1 168 ? -14.082 -12.826 0.089 1.00 50.25 168 VAL A N 1
ATOM 1389 C CA . VAL A 1 168 ? -14.020 -11.367 0.303 1.00 50.25 168 VAL A CA 1
ATOM 1390 C C . VAL A 1 168 ? -15.270 -10.845 1.016 1.00 50.25 168 VAL A C 1
ATOM 1392 O O . VAL A 1 168 ? -15.168 -9.938 1.846 1.00 50.25 168 VAL A O 1
ATOM 1395 N N . ILE A 1 169 ? -16.454 -11.375 0.697 1.00 51.94 169 ILE A N 1
ATOM 1396 C CA . ILE A 1 169 ? -17.694 -11.062 1.424 1.00 51.94 169 ILE A CA 1
ATOM 1397 C C . ILE A 1 169 ? -17.581 -11.566 2.866 1.00 51.94 169 ILE A C 1
ATOM 1399 O O . ILE A 1 169 ? -17.800 -10.794 3.794 1.00 51.94 169 ILE A O 1
ATOM 1403 N N . TYR A 1 170 ? -17.103 -12.790 3.048 1.00 61.69 170 TYR A N 1
ATOM 1404 C CA . TYR A 1 170 ? -16.887 -13.435 4.334 1.00 61.69 170 TYR A CA 1
ATOM 1405 C C . TYR A 1 170 ? -15.862 -12.682 5.190 1.00 61.69 170 TYR A C 1
ATOM 1407 O O . TYR A 1 170 ? -16.128 -12.372 6.345 1.00 61.69 170 TYR A O 1
ATOM 1415 N N . ALA A 1 171 ? -14.733 -12.245 4.623 1.00 60.44 171 ALA A N 1
ATOM 1416 C CA . ALA A 1 171 ? -13.771 -11.398 5.330 1.00 60.44 171 ALA A CA 1
ATOM 1417 C C . ALA A 1 171 ? -14.381 -10.049 5.760 1.00 60.44 171 ALA A C 1
ATOM 1419 O O . ALA A 1 171 ? -14.097 -9.553 6.852 1.00 60.44 171 ALA A O 1
ATOM 1420 N N . LYS A 1 172 ? -15.249 -9.448 4.933 1.00 64.50 172 LYS A N 1
ATOM 1421 C CA . LYS A 1 172 ? -15.973 -8.215 5.292 1.00 64.50 172 LYS A 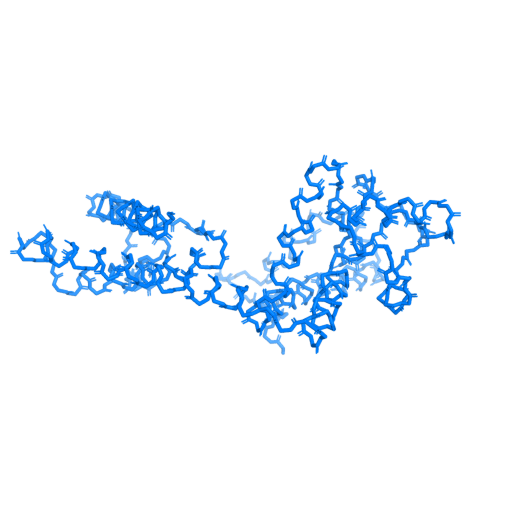CA 1
ATOM 1422 C C . LYS A 1 172 ? -16.982 -8.459 6.416 1.00 64.50 172 LYS A C 1
ATOM 1424 O O . LYS A 1 172 ? -17.088 -7.620 7.310 1.00 64.50 172 LYS A O 1
ATOM 1429 N N . GLU A 1 173 ? -17.687 -9.585 6.383 1.00 71.12 173 GLU A N 1
ATOM 1430 C CA . GLU A 1 173 ? -18.643 -10.003 7.412 1.00 71.12 173 GLU A CA 1
ATOM 1431 C C . GLU A 1 173 ? -17.946 -10.330 8.739 1.00 71.12 173 GLU A C 1
ATOM 1433 O O . GLU A 1 173 ? -18.392 -9.872 9.790 1.00 71.12 173 GLU A O 1
ATOM 1438 N N . LEU A 1 174 ? -16.793 -11.004 8.700 1.00 74.00 174 LEU A N 1
ATOM 1439 C CA . LEU A 1 174 ? -15.947 -11.281 9.863 1.00 74.00 174 LEU A CA 1
ATOM 1440 C C . LEU A 1 174 ? -15.494 -9.998 10.563 1.00 74.00 174 LEU A C 1
ATOM 1442 O O . LEU A 1 174 ? -15.610 -9.866 11.784 1.00 74.00 174 LEU A O 1
ATOM 1446 N N . ILE A 1 175 ? -14.990 -9.027 9.794 1.00 77.31 175 ILE A N 1
ATOM 1447 C CA . ILE A 1 175 ? -14.561 -7.741 10.348 1.00 77.31 175 ILE A CA 1
ATOM 1448 C C . ILE A 1 175 ? -15.756 -6.972 10.918 1.00 77.31 175 ILE A C 1
ATOM 1450 O O . ILE A 1 175 ? -15.644 -6.444 12.026 1.00 77.31 175 ILE A O 1
ATOM 1454 N N . ALA A 1 176 ? -16.902 -6.960 10.231 1.00 77.94 176 ALA A N 1
ATOM 1455 C CA . ALA A 1 176 ? -18.124 -6.341 10.745 1.00 77.94 176 ALA A CA 1
ATOM 1456 C C . ALA A 1 176 ? -18.579 -6.981 12.072 1.00 77.94 176 ALA A C 1
ATOM 1458 O O . ALA A 1 176 ? -18.784 -6.268 13.054 1.00 77.94 176 ALA A O 1
ATOM 1459 N N . GLY A 1 177 ? -18.619 -8.314 12.152 1.00 78.81 177 GLY A N 1
ATOM 1460 C CA . GLY A 1 177 ? -18.964 -9.034 13.381 1.00 78.81 177 GLY A CA 1
ATOM 1461 C C . GLY A 1 177 ? -17.972 -8.775 14.521 1.00 78.81 177 GLY A C 1
ATOM 1462 O O . GLY A 1 177 ? -18.365 -8.556 15.669 1.00 78.81 177 GLY A O 1
ATOM 1463 N N . SER A 1 178 ? -16.673 -8.716 14.214 1.00 82.88 178 SER A N 1
ATOM 1464 C CA . SER A 1 178 ? -15.640 -8.385 15.202 1.00 82.88 178 SER A CA 1
ATOM 1465 C C . SER A 1 178 ? -15.759 -6.950 15.735 1.00 82.88 178 SER A C 1
ATOM 1467 O O . SER A 1 178 ? -15.529 -6.704 16.924 1.00 82.88 178 SER A O 1
ATOM 1469 N N . LEU A 1 179 ? -16.162 -6.005 14.876 1.00 89.81 179 LEU A N 1
ATOM 1470 C CA . LEU A 1 179 ? -16.411 -4.615 15.242 1.00 89.81 179 LEU A CA 1
ATOM 1471 C C . LEU A 1 179 ? -17.621 -4.515 16.172 1.00 89.81 179 LEU A C 1
ATOM 1473 O O . LEU A 1 179 ? -17.535 -3.847 17.203 1.00 89.81 179 LEU A O 1
ATOM 1477 N N . ASP A 1 180 ? -18.714 -5.211 15.862 1.00 88.38 180 ASP A N 1
ATOM 1478 C CA . ASP A 1 180 ? -19.912 -5.232 16.705 1.00 88.38 180 ASP A CA 1
ATOM 1479 C C . ASP A 1 180 ? -19.605 -5.774 18.106 1.00 88.38 180 ASP A C 1
ATOM 1481 O O . ASP A 1 180 ? -20.045 -5.211 19.113 1.00 88.38 180 ASP A O 1
ATOM 1485 N N . ILE A 1 181 ? -18.763 -6.807 18.198 1.00 89.38 181 ILE A N 1
ATOM 1486 C CA . ILE A 1 181 ? -18.295 -7.358 19.475 1.00 89.38 181 ILE A CA 1
ATOM 1487 C C . ILE A 1 181 ? -17.441 -6.338 20.242 1.00 89.38 181 ILE A C 1
ATOM 1489 O O . ILE A 1 181 ? -17.623 -6.165 21.454 1.00 89.38 181 ILE A O 1
ATOM 1493 N N . ALA A 1 182 ? -16.542 -5.621 19.563 1.00 91.69 182 ALA A N 1
ATOM 1494 C CA . ALA A 1 182 ? -15.747 -4.563 20.183 1.00 91.69 182 ALA A CA 1
ATOM 1495 C C . ALA A 1 182 ? -16.626 -3.398 20.680 1.00 91.69 182 ALA A C 1
ATOM 1497 O O . ALA A 1 182 ? -16.454 -2.937 21.812 1.00 91.69 182 ALA A O 1
ATOM 1498 N N . ILE A 1 183 ? -17.619 -2.966 19.897 1.00 92.31 183 ILE A N 1
ATOM 1499 C CA . ILE A 1 183 ? -18.581 -1.923 20.288 1.00 92.31 183 ILE A CA 1
ATOM 1500 C C . ILE A 1 183 ? -19.417 -2.390 21.484 1.00 92.31 183 ILE A C 1
ATOM 1502 O O . ILE A 1 183 ? -19.523 -1.679 22.484 1.00 92.31 183 ILE A O 1
ATOM 1506 N N . ALA A 1 184 ? -19.949 -3.612 21.453 1.00 92.38 184 ALA A N 1
ATOM 1507 C CA . ALA A 1 184 ? -20.687 -4.177 22.579 1.00 92.38 184 ALA A CA 1
ATOM 1508 C C . ALA A 1 184 ? -19.817 -4.235 23.847 1.00 92.38 184 ALA A C 1
ATOM 1510 O O . ALA A 1 184 ? -20.285 -3.932 24.952 1.00 92.38 184 ALA A O 1
ATOM 1511 N N . LYS A 1 185 ? -18.525 -4.564 23.706 1.00 92.75 185 LYS A N 1
ATOM 1512 C CA . LYS A 1 185 ? -17.572 -4.555 24.820 1.00 92.75 185 LYS A CA 1
ATOM 1513 C C . LYS A 1 185 ? -17.341 -3.151 25.369 1.00 92.75 185 LYS A C 1
ATOM 1515 O O . LYS A 1 185 ? -17.325 -3.009 26.597 1.00 92.75 185 LYS A O 1
ATOM 1520 N N . LEU A 1 186 ? -17.178 -2.147 24.506 1.00 94.94 186 LEU A N 1
ATOM 1521 C CA . LEU A 1 186 ? -17.053 -0.737 24.883 1.00 94.94 186 LEU A CA 1
ATOM 1522 C C . LEU A 1 186 ? -18.262 -0.303 25.722 1.00 94.94 186 LEU A C 1
ATOM 1524 O O . LEU A 1 186 ? -18.102 0.143 26.863 1.00 94.94 186 LEU A O 1
ATOM 1528 N N . LEU A 1 187 ? -19.469 -0.530 25.200 1.00 93.56 187 LEU A N 1
ATOM 1529 C CA . LEU A 1 187 ? -20.718 -0.160 25.862 1.00 93.56 187 LEU A CA 1
ATOM 1530 C C . LEU A 1 187 ? -20.874 -0.873 27.214 1.00 93.56 187 LEU A C 1
ATOM 1532 O O . LEU A 1 187 ? -21.128 -0.236 28.233 1.00 93.56 187 LEU A O 1
ATOM 1536 N N . LYS A 1 188 ? -20.637 -2.186 27.274 1.00 92.88 188 LYS A N 1
ATOM 1537 C CA . LYS A 1 188 ? -20.810 -2.971 28.508 1.00 92.88 188 LYS A CA 1
ATOM 1538 C C . LYS A 1 188 ? -19.726 -2.715 29.560 1.00 92.88 188 LYS A C 1
ATOM 1540 O O . LYS A 1 188 ? -19.996 -2.768 30.759 1.00 92.88 188 LYS A O 1
ATOM 1545 N N . SER A 1 189 ? -18.478 -2.513 29.141 1.00 91.81 189 SER A N 1
ATOM 1546 C CA . SER A 1 189 ? -17.327 -2.493 30.060 1.00 91.81 189 SER A CA 1
ATOM 1547 C C . SER A 1 189 ? -16.923 -1.089 30.493 1.00 91.81 189 SER A C 1
ATOM 1549 O O . SER A 1 189 ? -16.301 -0.952 31.551 1.00 91.81 189 SER A O 1
ATOM 1551 N N . TYR A 1 190 ? -17.270 -0.074 29.701 1.00 92.75 190 TYR A N 1
ATOM 1552 C CA . TYR A 1 190 ? -16.875 1.308 29.948 1.00 92.75 190 TYR A CA 1
ATOM 1553 C C . TYR A 1 190 ? -18.084 2.222 30.131 1.00 92.75 190 TYR A C 1
ATOM 1555 O O . TYR A 1 190 ? -18.138 2.898 31.153 1.00 92.75 190 TYR A O 1
ATOM 1563 N N . VAL A 1 191 ? -19.085 2.183 29.244 1.00 90.94 191 VAL A N 1
ATOM 1564 C CA . VAL A 1 191 ? -20.272 3.055 29.373 1.00 90.94 191 VAL A CA 1
ATOM 1565 C C . VAL A 1 191 ? -21.171 2.607 30.524 1.00 90.94 191 VAL A C 1
ATOM 1567 O O . VAL A 1 191 ? -21.405 3.370 31.450 1.00 90.94 191 VAL A O 1
ATOM 1570 N N . ALA A 1 192 ? -21.595 1.341 30.550 1.00 91.56 192 ALA A N 1
ATOM 1571 C CA . ALA A 1 192 ? -22.469 0.814 31.606 1.00 91.56 192 ALA A CA 1
ATOM 1572 C C . ALA A 1 192 ? -21.822 0.838 33.004 1.00 91.56 192 ALA A C 1
ATOM 1574 O O . ALA A 1 192 ? -22.511 0.764 34.017 1.00 91.56 192 ALA A O 1
ATOM 1575 N N . LYS A 1 193 ? -20.488 0.940 33.063 1.00 92.44 193 LYS A N 1
ATOM 1576 C CA . LYS A 1 193 ? -19.719 1.103 34.304 1.00 92.44 193 LYS A CA 1
ATOM 1577 C C . LYS A 1 193 ? -19.364 2.566 34.603 1.00 92.44 193 LYS A C 1
ATOM 1579 O O . LYS A 1 193 ? -18.540 2.796 35.483 1.00 92.44 193 LYS A O 1
ATOM 1584 N N . ASN A 1 194 ? -19.933 3.526 33.868 1.00 90.62 194 ASN A N 1
ATOM 1585 C CA . ASN A 1 194 ? -19.693 4.970 33.979 1.00 90.62 194 ASN A CA 1
ATOM 1586 C C . ASN A 1 194 ? -18.206 5.376 33.933 1.00 90.62 194 ASN A C 1
ATOM 1588 O O . ASN A 1 194 ? -17.804 6.359 34.549 1.00 90.62 194 ASN A O 1
ATOM 1592 N N . LYS A 1 195 ? -17.362 4.616 33.221 1.00 90.94 195 LYS A N 1
ATOM 1593 C CA . LYS A 1 195 ? -15.932 4.932 33.043 1.00 90.94 195 LYS A CA 1
ATOM 1594 C C . LYS A 1 195 ? -15.692 5.999 31.976 1.00 90.94 195 LYS A C 1
ATOM 1596 O O . LYS A 1 195 ? -14.661 6.663 32.011 1.00 90.94 195 LYS A O 1
ATOM 1601 N N . ILE A 1 196 ? -16.614 6.110 31.025 1.00 92.81 196 ILE A N 1
ATOM 1602 C CA . ILE A 1 196 ? -16.648 7.116 29.960 1.00 92.81 196 ILE A CA 1
ATOM 1603 C C . ILE A 1 196 ? -18.101 7.556 29.756 1.00 92.81 196 ILE A C 1
ATOM 1605 O O . ILE A 1 196 ? -19.020 6.794 30.080 1.00 92.81 196 ILE A O 1
ATOM 1609 N N . SER A 1 197 ? -18.311 8.756 29.221 1.00 92.62 197 SER A N 1
ATOM 1610 C CA . SER A 1 197 ? -19.647 9.243 28.857 1.00 92.62 197 SER A CA 1
ATOM 1611 C C . SER A 1 197 ? -20.158 8.611 27.552 1.00 92.62 197 SER A C 1
ATOM 1613 O O . SER A 1 197 ? -19.405 7.976 26.810 1.00 92.62 197 SER A O 1
ATOM 1615 N N . GLY A 1 198 ? -21.450 8.791 27.258 1.00 88.56 198 GLY A N 1
ATOM 1616 C CA . GLY A 1 198 ? -22.028 8.379 25.972 1.00 88.56 198 GLY A CA 1
ATOM 1617 C C . GLY A 1 198 ? -21.379 9.097 24.784 1.00 88.56 198 GLY A C 1
ATOM 1618 O O . GLY A 1 198 ? -21.018 8.454 23.808 1.00 88.56 198 GLY A O 1
ATOM 1619 N N . GLU A 1 199 ? -21.133 10.399 24.915 1.00 91.12 199 GLU A N 1
ATOM 1620 C CA . GLU A 1 199 ? -20.437 11.211 23.908 1.00 91.12 199 GLU A CA 1
ATOM 1621 C C . GLU A 1 199 ? -18.998 10.719 23.667 1.00 91.12 199 GLU A C 1
ATOM 1623 O O . GLU A 1 199 ? -18.565 10.533 22.533 1.00 91.12 199 GLU A O 1
ATOM 1628 N N . GLU A 1 200 ? -18.260 10.398 24.734 1.00 91.38 200 GLU A N 1
ATOM 1629 C CA . GLU A 1 200 ? -16.910 9.832 24.617 1.00 91.38 200 GLU A CA 1
ATOM 1630 C C . GLU A 1 200 ? -16.916 8.456 23.943 1.00 91.38 200 GLU A C 1
ATOM 1632 O O . GLU A 1 200 ? -15.991 8.108 23.202 1.00 91.38 200 GLU A O 1
ATOM 1637 N N . ALA A 1 201 ? -17.967 7.670 24.181 1.00 92.81 201 ALA A N 1
ATOM 1638 C CA . ALA A 1 201 ? -18.155 6.399 23.507 1.00 92.81 201 ALA A CA 1
ATOM 1639 C C . ALA A 1 201 ? -18.403 6.585 22.006 1.00 92.81 201 ALA A C 1
ATOM 1641 O O . ALA A 1 201 ? -17.869 5.803 21.225 1.00 92.81 201 ALA A O 1
ATOM 1642 N N . GLU A 1 202 ? -19.130 7.621 21.580 1.00 93.50 202 GLU A N 1
ATOM 1643 C CA . GLU A 1 202 ? -19.334 7.913 20.155 1.00 93.50 202 GLU A CA 1
ATOM 1644 C C . GLU A 1 202 ? -18.014 8.207 19.433 1.00 93.50 202 GLU A C 1
ATOM 1646 O O . GLU A 1 202 ? -17.784 7.673 18.344 1.00 93.50 202 GLU A O 1
ATOM 1651 N N . PHE A 1 203 ? -17.093 8.949 20.059 1.00 94.00 203 PHE A N 1
ATOM 1652 C CA . PHE A 1 203 ? -15.760 9.188 19.490 1.00 94.00 203 PHE A CA 1
ATOM 1653 C C . PHE A 1 203 ? -14.968 7.889 19.308 1.00 94.00 203 PHE A C 1
ATOM 1655 O O . PHE A 1 203 ? -14.325 7.680 18.277 1.00 94.00 203 PHE A O 1
ATOM 1662 N N . LEU A 1 204 ? -15.026 6.996 20.301 1.00 93.25 204 LEU A N 1
ATOM 1663 C CA . LEU A 1 204 ? -14.363 5.693 20.249 1.00 93.25 204 LEU A CA 1
ATOM 1664 C C . LEU A 1 204 ? -15.019 4.757 19.226 1.00 93.25 204 LEU A C 1
ATOM 1666 O O . LEU A 1 204 ? -14.308 4.033 18.537 1.00 93.25 204 LEU A O 1
ATOM 1670 N N . ILE A 1 205 ? -16.345 4.792 19.076 1.00 94.25 205 ILE A N 1
ATOM 1671 C CA . ILE A 1 205 ? -17.071 4.032 18.048 1.00 94.25 205 ILE A CA 1
ATOM 1672 C C . ILE A 1 205 ? -16.685 4.525 16.652 1.00 94.25 205 ILE A C 1
ATOM 1674 O O . ILE A 1 205 ? -16.421 3.703 15.775 1.00 94.25 205 ILE A O 1
ATOM 1678 N N . GLY A 1 206 ? -16.614 5.843 16.443 1.00 88.88 206 GLY A N 1
ATOM 1679 C CA . GLY A 1 206 ? -16.131 6.430 15.192 1.00 88.88 206 GLY A CA 1
ATOM 1680 C C . GLY A 1 206 ? -14.707 5.976 14.870 1.00 88.88 206 GLY A C 1
ATOM 1681 O O . GLY A 1 206 ? -14.441 5.483 13.775 1.00 88.88 206 GLY A O 1
ATOM 1682 N N . ALA A 1 207 ? -13.807 6.041 15.855 1.00 92.31 207 ALA A N 1
ATOM 1683 C CA . ALA A 1 207 ? -12.438 5.561 15.700 1.00 92.31 207 ALA A CA 1
ATOM 1684 C C . ALA A 1 207 ? -12.377 4.058 15.372 1.00 92.31 207 ALA A C 1
ATOM 1686 O O . ALA A 1 207 ? -11.639 3.663 14.475 1.00 92.31 207 ALA A O 1
ATOM 1687 N N . LEU A 1 208 ? -13.164 3.217 16.049 1.00 91.38 208 LEU A N 1
ATOM 1688 C CA . LEU A 1 208 ? -13.212 1.774 15.793 1.00 91.38 208 LEU A CA 1
ATOM 1689 C C . LEU A 1 208 ? -13.744 1.441 14.395 1.00 91.38 208 LEU A C 1
ATOM 1691 O O . LEU A 1 208 ? -13.213 0.535 13.759 1.00 91.38 208 LEU A O 1
ATOM 1695 N N . LYS A 1 209 ? -14.742 2.180 13.896 1.00 89.31 209 LYS A N 1
ATOM 1696 C CA . LYS A 1 209 ? -15.257 2.028 12.525 1.00 89.31 209 LYS A CA 1
ATOM 1697 C C . LYS A 1 209 ? -14.190 2.344 11.483 1.00 89.31 209 LYS A C 1
ATOM 1699 O O . LYS A 1 209 ? -13.994 1.551 10.567 1.00 89.31 209 LYS A O 1
ATOM 1704 N N . ASP A 1 210 ? -13.474 3.454 11.651 1.00 83.94 210 ASP A N 1
ATOM 1705 C CA . ASP A 1 210 ? -12.365 3.811 10.763 1.00 83.94 210 ASP A CA 1
ATOM 1706 C C . ASP A 1 210 ? -11.241 2.766 10.818 1.00 83.94 210 ASP A C 1
ATOM 1708 O O . ASP A 1 210 ? -10.682 2.405 9.791 1.00 83.94 210 ASP A O 1
ATOM 1712 N N . ILE A 1 211 ? -10.917 2.250 12.008 1.00 83.75 211 ILE A N 1
ATOM 1713 C CA . ILE A 1 211 ? -9.893 1.210 12.173 1.00 83.75 211 ILE A CA 1
ATOM 1714 C C . ILE A 1 211 ? -10.338 -0.100 11.514 1.00 83.75 211 ILE A C 1
ATOM 1716 O O . ILE A 1 211 ? -9.527 -0.752 10.866 1.00 83.75 211 ILE A O 1
ATOM 1720 N N . ALA A 1 212 ? -11.601 -0.503 11.668 1.00 78.44 212 ALA A N 1
ATOM 1721 C CA . ALA A 1 212 ? -12.148 -1.691 11.013 1.00 78.44 212 ALA A CA 1
ATOM 1722 C C . ALA A 1 212 ? -12.128 -1.546 9.483 1.00 78.44 212 ALA A C 1
ATOM 1724 O O . ALA A 1 212 ? -11.789 -2.495 8.776 1.00 78.44 212 ALA A O 1
ATOM 1725 N N . TYR A 1 213 ? -12.426 -0.344 8.984 1.00 75.69 213 TYR A N 1
ATOM 1726 C CA . TYR A 1 213 ? -12.300 -0.002 7.572 1.00 75.69 213 TYR A CA 1
ATOM 1727 C C . TYR A 1 213 ? -10.841 -0.105 7.093 1.00 75.69 213 TYR A C 1
ATOM 1729 O O . TYR A 1 213 ? -10.566 -0.774 6.104 1.00 75.69 213 TYR A O 1
ATOM 1737 N N . ASP A 1 214 ? -9.886 0.457 7.834 1.00 70.38 214 ASP A N 1
ATOM 1738 C CA . ASP A 1 214 ? -8.464 0.382 7.479 1.00 70.38 214 ASP A CA 1
ATOM 1739 C C . ASP A 1 214 ? -7.914 -1.057 7.582 1.00 70.38 214 ASP A C 1
ATOM 1741 O O . ASP A 1 214 ? -7.078 -1.464 6.781 1.00 70.38 214 ASP A O 1
ATOM 1745 N N . ILE A 1 215 ? -8.406 -1.877 8.518 1.00 69.62 215 ILE A N 1
ATOM 1746 C CA . ILE A 1 215 ? -8.055 -3.306 8.611 1.00 69.62 215 ILE A CA 1
ATOM 1747 C C . ILE A 1 215 ? -8.553 -4.082 7.388 1.00 69.62 215 ILE A C 1
ATOM 1749 O O . ILE A 1 215 ? -7.831 -4.945 6.890 1.00 69.62 215 ILE A O 1
ATOM 1753 N N . LYS A 1 216 ? -9.755 -3.763 6.898 1.00 61.31 216 LYS A N 1
ATOM 1754 C CA . LYS A 1 216 ? -10.312 -4.338 5.670 1.00 61.31 216 LYS A CA 1
ATOM 1755 C C . LYS A 1 216 ? -9.473 -3.981 4.432 1.00 61.31 216 LYS A C 1
ATOM 1757 O O . LYS A 1 216 ? -9.330 -4.831 3.560 1.00 61.31 216 LYS A O 1
ATOM 1762 N N . ASP A 1 217 ? -8.864 -2.795 4.417 1.00 51.75 217 ASP A N 1
ATOM 1763 C CA . ASP A 1 217 ? -8.041 -2.260 3.318 1.00 51.75 217 ASP A CA 1
ATOM 1764 C C . ASP A 1 217 ? -6.514 -2.426 3.583 1.00 51.75 217 ASP A C 1
ATOM 1766 O O . ASP A 1 217 ? -5.689 -1.591 3.199 1.00 51.75 217 ASP A O 1
ATOM 1770 N N . GLY A 1 218 ? -6.104 -3.491 4.290 1.00 47.31 218 GLY A N 1
ATOM 1771 C CA . GLY A 1 218 ? -4.687 -3.883 4.401 1.00 47.31 218 GLY A CA 1
ATOM 1772 C C . GLY A 1 218 ? -3.930 -3.414 5.652 1.00 47.31 218 GLY A C 1
ATOM 1773 O O . GLY A 1 218 ? -2.707 -3.559 5.713 1.00 47.31 218 GLY A O 1
ATOM 1774 N N . GLY A 1 219 ? -4.624 -2.912 6.676 1.00 53.28 219 GLY A N 1
ATOM 1775 C CA . GLY A 1 219 ? -4.082 -2.711 8.022 1.00 53.28 219 GLY A CA 1
ATOM 1776 C C . GLY A 1 219 ? -4.084 -1.265 8.524 1.00 53.28 219 GLY A C 1
ATOM 1777 O O . GLY A 1 219 ? -4.411 -0.309 7.829 1.00 53.28 219 GLY A O 1
ATOM 1778 N N . ILE A 1 220 ? -3.698 -1.095 9.790 1.00 60.62 220 ILE A N 1
ATOM 1779 C CA . ILE A 1 220 ? -3.736 0.200 10.483 1.00 60.62 220 ILE A CA 1
ATOM 1780 C C . ILE A 1 220 ? -2.566 1.073 10.009 1.00 60.62 220 ILE A C 1
ATOM 1782 O O . ILE A 1 220 ? -1.422 0.842 10.396 1.00 60.62 220 ILE A O 1
ATOM 1786 N N . ASN A 1 221 ? -2.859 2.100 9.208 1.00 52.75 221 ASN A N 1
ATOM 1787 C CA . ASN A 1 221 ? -1.840 2.939 8.561 1.00 52.75 221 ASN A CA 1
ATOM 1788 C C . ASN A 1 221 ? -1.553 4.273 9.276 1.00 52.75 221 ASN A C 1
ATOM 1790 O O . ASN A 1 221 ? -0.629 4.997 8.896 1.00 52.75 221 ASN A O 1
ATOM 1794 N N . ILE A 1 222 ? -2.319 4.610 10.317 1.00 68.81 222 ILE A N 1
ATOM 1795 C CA . ILE A 1 222 ? -2.118 5.801 11.157 1.00 68.81 222 ILE A CA 1
ATOM 1796 C C . ILE A 1 222 ? -2.144 5.423 12.644 1.00 68.81 222 ILE A C 1
ATOM 1798 O O . ILE A 1 222 ? -2.745 4.424 13.030 1.00 68.81 222 ILE A O 1
ATOM 1802 N N . GLY A 1 223 ? -1.475 6.204 13.497 1.00 73.50 223 GLY A N 1
ATOM 1803 C CA . GLY A 1 223 ? -1.480 5.955 14.943 1.00 73.50 223 GLY A CA 1
ATOM 1804 C C . GLY A 1 223 ? -2.888 6.065 15.544 1.00 73.50 223 GLY A C 1
ATOM 1805 O O . GLY A 1 223 ? -3.677 6.893 15.097 1.00 73.50 223 GLY A O 1
ATOM 1806 N N . LEU A 1 224 ? -3.189 5.276 16.584 1.00 82.00 224 LEU A N 1
ATOM 1807 C CA . LEU A 1 224 ? -4.521 5.199 17.216 1.00 82.00 224 LEU A CA 1
ATOM 1808 C C . LEU A 1 224 ? -5.094 6.568 17.634 1.00 82.00 224 LEU A C 1
ATOM 1810 O O . LEU A 1 224 ? -6.276 6.840 17.425 1.00 82.00 224 LEU A O 1
ATOM 1814 N N . TYR A 1 225 ? -4.237 7.466 18.128 1.00 85.19 225 TYR A N 1
ATOM 1815 C CA . TYR A 1 225 ? -4.594 8.855 18.436 1.00 85.19 225 TYR A CA 1
ATOM 1816 C C . TYR A 1 225 ? -5.207 9.608 17.241 1.00 85.19 225 TYR A C 1
ATOM 1818 O O . TYR A 1 225 ? -6.154 10.374 17.407 1.00 85.19 225 TYR A O 1
ATOM 1826 N N . GLU A 1 226 ? -4.692 9.390 16.029 1.00 84.19 226 GLU A N 1
ATOM 1827 C CA . GLU A 1 226 ? -5.143 10.114 14.837 1.00 84.19 226 GLU A CA 1
ATOM 1828 C C . GLU A 1 226 ? -6.557 9.693 14.406 1.00 84.19 226 GLU A C 1
ATOM 1830 O O . GLU A 1 226 ? -7.251 10.483 13.772 1.00 84.19 226 GLU A O 1
ATOM 1835 N N . TYR A 1 227 ? -7.027 8.497 14.786 1.00 85.94 227 TYR A N 1
ATOM 1836 C CA . TYR A 1 227 ? -8.409 8.079 14.528 1.00 85.94 227 TYR A CA 1
ATOM 1837 C C . TYR A 1 227 ? -9.400 8.818 15.418 1.00 85.94 227 TYR A C 1
ATOM 1839 O O . TYR A 1 227 ? -10.348 9.417 14.919 1.00 85.94 227 TYR A O 1
ATOM 1847 N N . ILE A 1 228 ? -9.168 8.830 16.732 1.00 89.25 228 ILE A N 1
ATOM 1848 C CA . ILE A 1 228 ? -10.081 9.489 17.674 1.00 89.25 228 ILE A CA 1
ATOM 1849 C C . ILE A 1 228 ? -10.068 11.015 17.512 1.00 89.25 228 ILE A C 1
ATOM 1851 O O . ILE A 1 228 ? -11.103 11.656 17.674 1.00 89.25 228 ILE A O 1
ATOM 1855 N N . LYS A 1 229 ? -8.937 11.605 17.102 1.00 87.88 229 LYS A N 1
ATOM 1856 C CA . LYS A 1 229 ? -8.821 13.049 16.855 1.00 87.88 229 LYS A CA 1
ATOM 1857 C C . LYS A 1 229 ? -9.766 13.561 15.763 1.00 87.88 229 LYS A C 1
ATOM 1859 O O . LYS A 1 229 ? -10.175 14.716 15.812 1.00 87.88 229 LYS A O 1
ATOM 1864 N N . LYS A 1 230 ? -10.146 12.723 14.792 1.00 88.69 230 LYS A N 1
ATOM 1865 C CA . LYS A 1 230 ? -11.145 13.097 13.772 1.00 88.69 230 LYS A CA 1
ATOM 1866 C C . LYS A 1 230 ? -12.513 13.390 14.388 1.00 88.69 230 LYS A C 1
ATOM 1868 O O . LYS A 1 230 ? -13.239 14.234 13.878 1.00 88.69 230 LYS A O 1
ATOM 1873 N N . TYR A 1 231 ? -12.834 12.685 15.470 1.00 89.25 231 TYR A N 1
ATOM 1874 C CA . TYR A 1 231 ? -14.119 12.750 16.157 1.00 89.25 231 TYR A CA 1
ATOM 1875 C C . TYR A 1 231 ? -14.079 13.679 17.377 1.00 89.25 231 TYR A C 1
ATOM 1877 O O . TYR A 1 231 ? -15.106 14.223 17.758 1.00 89.25 231 TYR A O 1
ATOM 1885 N N . ASN A 1 232 ? -12.890 13.931 17.935 1.00 89.06 232 ASN A N 1
ATOM 1886 C CA . ASN A 1 232 ? -12.649 14.952 18.952 1.00 89.06 232 ASN A CA 1
ATOM 1887 C C . ASN A 1 232 ? -11.407 15.800 18.594 1.00 89.06 232 ASN A C 1
ATOM 1889 O O . ASN A 1 232 ? -10.296 15.484 19.039 1.00 89.06 232 ASN A O 1
ATOM 1893 N N . PRO A 1 233 ? -11.571 16.870 17.790 1.00 87.75 233 PRO A N 1
ATOM 1894 C CA . PRO A 1 233 ? -10.459 17.710 17.333 1.00 87.75 233 PRO A CA 1
ATOM 1895 C C . PRO A 1 233 ? -9.681 18.404 18.458 1.00 87.75 233 PRO A C 1
ATOM 1897 O O . PRO A 1 233 ? -8.474 18.619 18.322 1.00 87.75 233 PRO A O 1
ATOM 1900 N N . GLU A 1 234 ? -10.351 18.695 19.576 1.00 89.38 234 GLU A N 1
ATOM 1901 C CA . GLU A 1 234 ? -9.785 19.363 20.756 1.00 89.38 234 GLU A CA 1
ATOM 1902 C C . GLU A 1 234 ? -8.978 18.404 21.654 1.00 89.38 234 GLU A C 1
ATOM 1904 O O . GLU A 1 234 ? -8.359 18.813 22.640 1.00 89.38 234 GLU A O 1
ATOM 1909 N N . LEU A 1 235 ? -8.948 17.106 21.327 1.00 88.56 235 LEU A N 1
ATOM 1910 C CA . LEU A 1 235 ? -8.221 16.109 22.102 1.00 88.56 235 LEU A CA 1
ATOM 1911 C C . LEU A 1 235 ? -6.701 16.290 21.975 1.00 88.56 235 LEU A C 1
ATOM 1913 O O . LEU A 1 235 ? -6.089 16.018 20.934 1.00 88.56 235 LEU A O 1
ATOM 1917 N N . SER A 1 236 ? -6.058 16.662 23.081 1.00 87.19 236 SER A N 1
ATOM 1918 C CA . SER A 1 236 ? -4.598 16.677 23.188 1.00 87.19 236 SER A CA 1
ATOM 1919 C C . SER A 1 236 ? -4.014 15.258 23.261 1.00 87.19 236 SER A C 1
ATOM 1921 O O . SER A 1 236 ? -4.673 14.305 23.687 1.00 87.19 236 SER A O 1
ATOM 1923 N N . ARG A 1 237 ? -2.741 15.107 22.870 1.00 80.31 237 ARG A N 1
ATOM 1924 C CA . ARG A 1 237 ? -2.036 13.814 22.947 1.00 80.31 237 ARG A CA 1
ATOM 1925 C C . ARG A 1 237 ? -1.895 13.298 24.379 1.00 80.31 237 ARG A C 1
ATOM 1927 O O . ARG A 1 237 ? -2.030 12.098 24.596 1.00 80.31 237 ARG A O 1
ATOM 1934 N N . ASP A 1 238 ? -1.673 14.187 25.342 1.00 84.25 238 ASP A N 1
ATOM 1935 C CA . ASP A 1 238 ? -1.526 13.805 26.750 1.00 84.25 238 ASP A CA 1
ATOM 1936 C C . ASP A 1 238 ? -2.849 13.298 27.331 1.00 84.25 238 ASP A C 1
ATOM 1938 O O . ASP A 1 238 ? -2.887 12.256 27.986 1.00 84.25 238 ASP A O 1
ATOM 1942 N N . ASN A 1 239 ? -3.960 13.971 27.011 1.00 84.19 239 ASN A N 1
ATOM 1943 C CA . ASN A 1 239 ? -5.287 13.523 27.431 1.00 84.19 239 ASN A CA 1
ATOM 1944 C C . ASN A 1 239 ? -5.658 12.185 26.789 1.00 84.19 239 ASN A C 1
ATOM 1946 O O . ASN A 1 239 ? -6.213 11.316 27.461 1.00 84.19 239 ASN A O 1
ATOM 1950 N N . TYR A 1 240 ? -5.301 11.984 25.517 1.00 89.00 240 TYR A N 1
ATOM 1951 C CA . TYR A 1 240 ? -5.444 10.686 24.865 1.00 89.00 240 TYR A CA 1
ATOM 1952 C C . TYR A 1 240 ? -4.675 9.586 25.601 1.00 89.00 240 TYR A C 1
ATOM 1954 O O . TYR A 1 240 ? -5.268 8.569 25.962 1.00 89.00 240 TYR A O 1
ATOM 1962 N N . LYS A 1 241 ? -3.384 9.809 25.871 1.00 84.50 241 LYS A N 1
ATOM 1963 C CA . LYS A 1 241 ? -2.511 8.818 26.509 1.00 84.50 241 LYS A CA 1
ATOM 1964 C C . LYS A 1 241 ? -3.009 8.412 27.896 1.00 84.50 241 LYS A C 1
ATOM 1966 O O . LYS A 1 241 ? -2.991 7.236 28.243 1.00 84.50 241 LYS A O 1
ATOM 1971 N N . ASN A 1 242 ? -3.501 9.377 28.668 1.00 87.00 242 ASN A N 1
ATOM 1972 C CA . ASN A 1 242 ? -3.959 9.136 30.033 1.00 87.00 242 ASN A CA 1
ATOM 1973 C C . ASN A 1 242 ? -5.337 8.466 30.104 1.00 87.00 242 ASN A C 1
ATOM 1975 O O . ASN A 1 242 ? -5.592 7.703 31.035 1.00 87.00 242 ASN A O 1
ATOM 1979 N N . LYS A 1 243 ? -6.236 8.760 29.155 1.00 88.50 243 LYS A N 1
ATOM 1980 C CA . LYS A 1 243 ? -7.652 8.375 29.265 1.00 88.50 243 LYS A CA 1
ATOM 1981 C C . LYS A 1 243 ? -8.101 7.314 28.261 1.00 88.50 243 LYS A C 1
ATOM 1983 O O . LYS A 1 243 ? -8.883 6.440 28.628 1.00 88.50 243 LYS A O 1
ATOM 1988 N N . TYR A 1 244 ? -7.631 7.375 27.018 1.00 90.69 244 TYR A N 1
ATOM 1989 C CA . TYR A 1 244 ? -8.202 6.599 25.910 1.00 90.69 244 TYR A CA 1
ATOM 1990 C C . TYR A 1 244 ? -7.268 5.540 25.335 1.00 90.69 244 TYR A C 1
ATOM 1992 O O . TYR A 1 244 ? -7.767 4.555 24.803 1.00 90.69 244 TYR A O 1
ATOM 2000 N N . ASP A 1 245 ? -5.951 5.697 25.467 1.00 86.19 245 ASP A N 1
ATOM 2001 C CA . ASP A 1 245 ? -4.960 4.823 24.825 1.00 86.19 245 ASP A CA 1
ATOM 2002 C C . ASP A 1 245 ? -5.157 3.346 25.188 1.00 86.19 245 ASP A C 1
ATOM 2004 O O . ASP A 1 245 ? -5.453 2.524 24.324 1.00 86.19 245 ASP A O 1
ATOM 2008 N N . ASN A 1 246 ? -5.179 3.036 26.487 1.00 89.88 246 ASN A N 1
ATOM 2009 C CA . ASN A 1 246 ? -5.417 1.675 26.979 1.00 89.88 246 ASN A CA 1
ATOM 2010 C C . ASN A 1 246 ? -6.793 1.117 26.580 1.00 89.88 246 ASN A C 1
ATOM 2012 O O . ASN A 1 246 ? -6.956 -0.092 26.423 1.00 89.88 246 ASN A O 1
ATOM 2016 N N . ILE A 1 247 ? -7.808 1.981 26.462 1.00 92.75 247 ILE A N 1
ATOM 2017 C CA . ILE A 1 247 ? -9.166 1.569 26.089 1.00 92.75 247 ILE A CA 1
ATOM 2018 C C . ILE A 1 247 ? -9.179 1.179 24.614 1.00 92.75 247 ILE A C 1
ATOM 2020 O O . ILE A 1 247 ? -9.624 0.088 24.266 1.00 92.75 247 ILE A O 1
ATOM 2024 N N . LEU A 1 248 ? -8.671 2.061 23.755 1.00 90.56 248 LEU A N 1
ATOM 2025 C CA . LEU A 1 248 ? -8.685 1.873 22.315 1.00 90.56 248 LEU A CA 1
ATOM 2026 C C . LEU A 1 248 ? -7.754 0.728 21.901 1.00 90.56 248 LEU A C 1
ATOM 2028 O O . LEU A 1 248 ? -8.167 -0.121 21.117 1.00 90.56 248 LEU A O 1
ATOM 2032 N N . GLU A 1 249 ? -6.559 0.626 22.486 1.00 89.94 249 GLU A N 1
ATOM 2033 C CA . GLU A 1 249 ? -5.642 -0.496 22.253 1.00 89.94 249 GLU A CA 1
ATOM 2034 C C . GLU A 1 249 ? -6.287 -1.838 22.630 1.00 89.94 249 GLU A C 1
ATOM 2036 O O . GLU A 1 249 ? -6.255 -2.794 21.850 1.00 89.94 249 GLU A O 1
ATOM 2041 N N . TYR A 1 250 ? -6.942 -1.903 23.794 1.00 92.12 250 TYR A N 1
ATOM 2042 C CA . TYR A 1 250 ? -7.640 -3.107 24.238 1.00 92.12 250 TYR A CA 1
ATOM 2043 C C . TYR A 1 250 ? -8.785 -3.501 23.297 1.00 92.12 250 TYR A C 1
ATOM 2045 O O . TYR A 1 250 ? -8.928 -4.676 22.959 1.00 92.12 250 TYR A O 1
ATOM 2053 N N . LEU A 1 251 ? -9.586 -2.535 22.843 1.00 90.38 251 LEU A N 1
ATOM 2054 C CA . LEU A 1 251 ? -10.702 -2.791 21.930 1.00 90.38 251 LEU A CA 1
ATOM 2055 C C . LEU A 1 251 ? -10.219 -3.231 20.545 1.00 90.38 251 LEU A C 1
ATOM 2057 O O . LEU A 1 251 ? -10.778 -4.166 19.978 1.00 90.38 251 LEU A O 1
ATOM 2061 N N . VAL A 1 252 ? -9.140 -2.634 20.034 1.00 87.25 252 VAL A N 1
ATOM 2062 C CA . VAL A 1 252 ? -8.500 -3.062 18.781 1.00 87.25 252 VAL A CA 1
ATOM 2063 C C . VAL A 1 252 ? -7.932 -4.472 18.910 1.00 87.25 252 VAL A C 1
ATOM 2065 O O . VAL A 1 252 ? -8.067 -5.277 17.988 1.00 87.25 252 VAL A O 1
ATOM 2068 N N . LYS A 1 253 ? -7.324 -4.804 20.055 1.00 85.19 253 LYS A N 1
ATOM 2069 C CA . LYS A 1 253 ? -6.850 -6.162 20.334 1.00 85.19 253 LYS A CA 1
ATOM 2070 C C . LYS A 1 253 ? -8.001 -7.167 20.328 1.00 85.19 253 LYS A C 1
ATOM 2072 O O . LYS A 1 253 ? -7.866 -8.200 19.680 1.00 85.19 253 LYS A O 1
ATOM 2077 N N . ILE A 1 254 ? -9.115 -6.858 20.996 1.00 84.31 254 ILE A N 1
ATOM 2078 C CA . ILE A 1 254 ? -10.315 -7.707 20.974 1.00 84.31 254 ILE A CA 1
ATOM 2079 C C . ILE A 1 254 ? -10.801 -7.899 19.545 1.00 84.31 254 ILE A C 1
ATOM 2081 O O . ILE A 1 254 ? -10.977 -9.032 19.128 1.00 84.31 254 ILE A O 1
ATOM 2085 N N . MET A 1 255 ? -10.959 -6.817 18.784 1.00 85.25 255 MET A N 1
ATOM 2086 C CA . MET A 1 255 ? -11.453 -6.884 17.411 1.00 85.25 255 MET A CA 1
ATOM 2087 C C . MET A 1 255 ? -10.589 -7.815 16.545 1.00 85.25 255 MET A C 1
ATOM 2089 O O . MET A 1 255 ? -11.111 -8.699 15.875 1.00 85.25 255 MET A O 1
ATOM 2093 N N . LYS A 1 256 ? -9.257 -7.698 16.631 1.00 79.00 256 LYS A N 1
ATOM 2094 C CA . LYS A 1 256 ? -8.325 -8.585 15.914 1.00 79.00 256 LYS A CA 1
ATOM 2095 C C . LYS A 1 256 ? -8.405 -10.041 16.377 1.00 79.00 256 LYS A C 1
ATOM 2097 O O . LYS A 1 256 ? -8.369 -10.939 15.543 1.00 79.00 256 LYS A O 1
ATOM 2102 N N . GLN A 1 257 ? -8.490 -10.276 17.687 1.00 79.25 257 GLN A N 1
ATOM 2103 C CA . GLN A 1 257 ? -8.605 -11.628 18.243 1.00 79.25 257 GLN A CA 1
ATOM 2104 C C . GLN A 1 257 ? -9.914 -12.285 17.812 1.00 79.25 257 GLN A C 1
ATOM 2106 O O . GLN A 1 257 ? -9.892 -13.387 17.290 1.00 79.25 257 GLN A O 1
ATOM 2111 N N . THR A 1 258 ? -11.031 -11.573 17.931 1.00 76.00 258 THR A N 1
ATOM 2112 C CA . THR A 1 258 ? -12.350 -12.054 17.527 1.00 76.00 258 THR A CA 1
ATOM 2113 C C . THR A 1 258 ? -12.434 -12.324 16.029 1.00 76.00 258 THR A C 1
ATOM 2115 O O . THR A 1 258 ? -12.984 -13.345 15.643 1.00 76.00 258 THR A O 1
ATOM 2118 N N . ALA A 1 259 ? -11.858 -11.466 15.182 1.00 76.56 259 ALA A N 1
ATOM 2119 C CA . ALA A 1 259 ? -11.789 -11.733 13.746 1.00 76.56 259 ALA A CA 1
ATOM 2120 C C . ALA A 1 259 ? -11.015 -13.031 13.439 1.00 76.56 259 ALA A C 1
ATOM 2122 O O . ALA A 1 259 ? -11.429 -13.803 12.580 1.00 76.56 259 ALA A O 1
ATOM 2123 N N . ASN A 1 260 ? -9.923 -13.294 14.165 1.00 71.81 260 ASN A N 1
ATOM 2124 C CA . ASN A 1 260 ? -9.146 -14.526 14.023 1.00 71.81 260 ASN A CA 1
ATOM 2125 C C . ASN A 1 260 ? -9.889 -15.758 14.569 1.00 71.81 260 ASN A C 1
ATOM 2127 O O . ASN A 1 260 ? -9.863 -16.812 13.947 1.00 71.81 260 ASN A O 1
ATOM 2131 N N . ASP A 1 261 ? -10.569 -15.627 15.708 1.00 72.69 261 ASP A N 1
ATOM 2132 C CA . ASP A 1 261 ? -11.344 -16.715 16.312 1.00 72.69 261 ASP A CA 1
ATOM 2133 C C . ASP A 1 261 ? -12.520 -17.121 15.415 1.00 72.69 261 ASP A C 1
ATOM 2135 O O . ASP A 1 261 ? -12.748 -18.308 15.208 1.00 72.69 261 ASP A O 1
ATOM 2139 N N . LEU A 1 262 ? -13.232 -16.144 14.842 1.00 69.06 262 LEU A N 1
ATOM 2140 C CA . LEU A 1 262 ? -14.316 -16.396 13.892 1.00 69.06 262 LEU A CA 1
ATOM 2141 C C . LEU A 1 262 ? -13.797 -17.079 12.614 1.00 69.06 262 LEU A C 1
ATOM 2143 O O . LEU A 1 262 ? -14.420 -18.015 12.130 1.00 69.06 262 LEU A O 1
ATOM 2147 N N . LEU A 1 263 ? -12.611 -16.692 12.132 1.00 65.56 263 LEU A N 1
ATOM 2148 C CA . LEU A 1 263 ? -11.954 -17.336 10.988 1.00 65.56 263 LEU A CA 1
ATOM 2149 C C . LEU A 1 263 ? -11.550 -18.796 11.270 1.00 65.56 263 LEU A C 1
ATOM 2151 O O . LEU A 1 263 ? -11.509 -19.611 10.351 1.00 65.56 263 LEU A O 1
ATOM 2155 N N . LEU A 1 264 ? -11.230 -19.133 12.524 1.00 60.22 264 LEU A N 1
ATOM 2156 C CA . LEU A 1 264 ? -10.856 -20.489 12.943 1.00 60.22 264 LEU A CA 1
ATOM 2157 C C . LEU A 1 264 ? -12.058 -21.390 13.264 1.00 60.22 264 LEU A C 1
ATOM 2159 O O . LEU A 1 264 ? -11.885 -22.603 13.300 1.00 60.22 264 LEU A O 1
ATOM 2163 N N . GLN A 1 265 ? -13.242 -20.829 13.526 1.00 57.69 265 GLN A N 1
ATOM 2164 C CA . GLN A 1 265 ? -14.456 -21.596 13.844 1.00 57.69 265 GLN A CA 1
ATOM 2165 C C . GLN A 1 265 ? -15.170 -22.162 12.607 1.00 57.69 265 GLN A C 1
ATOM 2167 O O . GLN A 1 265 ? -15.915 -23.128 12.747 1.00 57.69 265 GLN A O 1
ATOM 2172 N N . ASP A 1 266 ? -14.922 -21.595 11.424 1.00 47.59 266 ASP A N 1
ATOM 2173 C CA . ASP A 1 266 ? -15.500 -22.025 10.139 1.00 47.59 266 ASP A CA 1
ATOM 2174 C C . ASP A 1 266 ? -14.541 -22.888 9.283 1.00 47.59 266 ASP A C 1
ATOM 2176 O O . ASP A 1 266 ? -14.831 -23.166 8.118 1.00 47.59 266 ASP A O 1
ATOM 2180 N N . ARG A 1 267 ? -13.399 -23.323 9.841 1.00 39.88 267 ARG A N 1
ATOM 2181 C CA . ARG A 1 267 ? -12.477 -24.309 9.238 1.00 39.88 267 ARG A CA 1
ATOM 2182 C C . ARG A 1 267 ? -12.641 -25.686 9.870 1.00 39.88 267 ARG A C 1
ATOM 2184 O O . ARG A 1 267 ? -12.563 -26.676 9.110 1.00 39.88 267 ARG A O 1
#

Sequence (267 aa):
MEIVTPLFLERNGRKYDRLLAAYNKWEPPISSNSDALFFLHQLIFIRTEHHLSKALGRFDPQYEIALKQINEQCIQLGLYKVRYLGQCYISEFERISPGQKLMDRDKLEQLPYDIFNDDNYLESLFTYLKSETDYFQAVPLNALALRLTKLNTVVQNNIISNDSINEVIYAKELIAGSLDIAIAKLLKSYVAKNKISGEEAEFLIGALKDIAYDIKDGGINIGLYEYIKKYNPELSRDNYKNKYDNILEYLVKIMKQTANDLLLQDR

Foldseek 3Di:
DVLCVVCQDDDPNDGRPVVVVQQVVDPPHQDDPVSVVLSSQLVSLLSVQVVVLVVCVVVPVLLLVLLVLVVVLCVVVVWEFEDDSNFTKTAPDNYDDPPFAADDLVNVLVDDPVCVPDSNSLVSVLVCCVPPHSHHRIGGSSSSSVSSSVSVVVVCVVDVDCVVVVVLVVLLVLLVVLLVVLLVCCCVVCVVVVVDDPLLSVLLNQLSVVQSVVVSSPHDPDDSVVSSCVSVVVDDPVNCVVRPVVSSVVSVVSSVVSSVVVVVVVD